Protein AF-0000000065947404 (afdb_homodimer)

Radius of gyration: 22.8 Å; Cα contacts (8 Å, |Δi|>4): 882; chains: 2; bounding box: 40×69×54 Å

Structure (mmCIF, N/CA/C/O backbone):
data_AF-0000000065947404-model_v1
#
loop_
_entity.id
_entity.type
_entity.pdbx_description
1 polymer 'ATP-dependent protease subunit HslV'
#
loop_
_atom_site.group_PDB
_atom_site.id
_atom_site.type_symbol
_atom_site.label_atom_id
_atom_site.label_alt_id
_atom_site.label_comp_id
_atom_site.label_asym_id
_atom_site.label_entity_id
_atom_site.label_seq_id
_atom_site.pdbx_PDB_ins_code
_atom_site.Cartn_x
_atom_site.Cartn_y
_atom_site.Cartn_z
_atom_site.occupancy
_atom_site.B_iso_or_equiv
_atom_site.auth_seq_id
_atom_site.auth_comp_id
_atom_site.auth_asym_id
_atom_site.auth_atom_id
_atom_site.pdbx_PDB_model_num
ATOM 1 N N . MET A 1 1 ? 5.613 17.734 -12.219 1 29 1 MET A N 1
ATOM 2 C CA . MET A 1 1 ? 6.383 18.031 -11.016 1 29 1 MET A CA 1
ATOM 3 C C . MET A 1 1 ? 6.832 16.75 -10.328 1 29 1 MET A C 1
ATOM 5 O O . MET A 1 1 ? 6.02 15.859 -10.055 1 29 1 MET A O 1
ATOM 9 N N . ASP A 1 2 ? 7.902 16.359 -10.547 1 35.97 2 ASP A N 1
ATOM 10 C CA . ASP A 1 2 ? 8.602 15.203 -10 1 35.97 2 ASP A CA 1
ATOM 11 C C . ASP A 1 2 ? 8.469 15.148 -8.477 1 35.97 2 ASP A C 1
ATOM 13 O O . ASP A 1 2 ? 9.062 15.961 -7.766 1 35.97 2 ASP A O 1
ATOM 17 N N . PHE A 1 3 ? 7.355 15.227 -7.953 1 44.69 3 PHE A N 1
ATOM 18 C CA . PHE A 1 3 ? 7.273 15.148 -6.5 1 44.69 3 PHE A CA 1
ATOM 19 C C . PHE A 1 3 ? 8.367 14.25 -5.941 1 44.69 3 PHE A C 1
ATOM 21 O O . PHE A 1 3 ? 8.531 13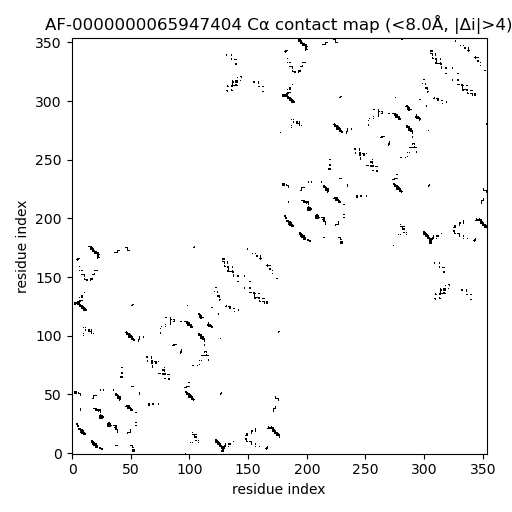.117 -6.387 1 44.69 3 PHE A O 1
ATOM 28 N N . HIS A 1 4 ? 9.461 14.82 -5.531 1 52.94 4 HIS A N 1
ATOM 29 C CA . HIS A 1 4 ? 10.578 14.281 -4.766 1 52.94 4 HIS A CA 1
ATOM 30 C C . HIS A 1 4 ? 10.094 13.289 -3.711 1 52.94 4 HIS A C 1
ATOM 32 O O . HIS A 1 4 ? 8.914 13.266 -3.375 1 52.94 4 HIS A O 1
ATOM 38 N N . GLY A 1 5 ? 10.859 12.227 -3.359 1 62.25 5 GLY A N 1
ATOM 39 C CA . GLY A 1 5 ? 11.234 11.023 -2.631 1 62.25 5 GLY A CA 1
ATOM 40 C C . GLY A 1 5 ? 10.797 11.055 -1.178 1 62.25 5 GLY A C 1
ATOM 41 O O . GLY A 1 5 ? 11.633 11.031 -0.272 1 62.25 5 GLY A O 1
ATOM 42 N N . THR A 1 6 ? 9.453 11.719 -0.887 1 80 6 THR A N 1
ATOM 43 C CA . THR A 1 6 ? 9.109 11.719 0.53 1 80 6 THR A CA 1
ATOM 44 C C . THR A 1 6 ? 7.84 10.906 0.774 1 80 6 THR A C 1
ATOM 46 O O . THR A 1 6 ? 6.977 10.812 -0.103 1 80 6 THR A O 1
ATOM 49 N N . THR A 1 7 ? 7.855 10.266 1.958 1 92.81 7 THR A N 1
ATOM 50 C CA . THR A 1 7 ? 6.652 9.641 2.496 1 92.81 7 THR A CA 1
ATOM 51 C C . THR A 1 7 ? 6.328 10.195 3.881 1 92.81 7 THR A C 1
ATOM 53 O O . THR A 1 7 ? 7.188 10.219 4.762 1 92.81 7 THR A O 1
ATOM 56 N N . ILE A 1 8 ? 5.109 10.805 4.016 1 95.88 8 ILE A N 1
ATOM 57 C CA . ILE A 1 8 ? 4.617 11.281 5.305 1 95.88 8 ILE A CA 1
ATOM 58 C C . ILE A 1 8 ? 3.352 10.516 5.688 1 95.88 8 ILE A C 1
ATOM 60 O O . ILE A 1 8 ? 2.471 10.305 4.848 1 95.88 8 ILE A O 1
ATOM 64 N N . LEU A 1 9 ? 3.273 10.102 6.926 1 97.69 9 LEU A N 1
ATOM 65 C CA . LEU A 1 9 ? 2.129 9.352 7.43 1 97.69 9 LEU A CA 1
ATOM 66 C C . LEU A 1 9 ? 1.639 9.938 8.75 1 97.69 9 LEU A C 1
ATOM 68 O O . LEU A 1 9 ? 2.439 10.211 9.648 1 97.69 9 LEU A O 1
ATOM 72 N N . GLY A 1 10 ? 0.344 10.25 8.812 1 98.38 10 GLY A N 1
ATOM 73 C CA . GLY A 1 10 ? -0.339 10.586 10.055 1 98.38 10 GLY A CA 1
ATOM 74 C C . GLY A 1 10 ? -1.238 9.477 10.562 1 98.38 10 GLY A C 1
ATOM 75 O O . GLY A 1 10 ? -1.985 8.867 9.789 1 98.38 10 GLY A O 1
ATOM 76 N N . VAL A 1 11 ? -1.13 9.133 11.844 1 98.56 11 VAL A N 1
ATOM 77 C CA . VAL A 1 11 ? -1.96 8.109 12.469 1 98.56 11 VAL A CA 1
ATOM 78 C C . VAL A 1 11 ? -2.484 8.625 13.812 1 98.56 11 VAL A C 1
ATOM 80 O O . VAL A 1 11 ? -1.754 9.273 14.562 1 98.56 11 VAL A O 1
ATOM 83 N N . LYS A 1 12 ? -3.701 8.367 14.062 1 97.88 12 LYS A N 1
ATOM 84 C CA . LYS A 1 12 ? -4.27 8.688 15.375 1 97.88 12 LYS A CA 1
ATOM 85 C C . LYS A 1 12 ? -4.992 7.488 15.969 1 97.88 12 LYS A C 1
ATOM 87 O O . LYS A 1 12 ? -5.656 6.738 15.258 1 97.88 12 LYS A O 1
ATOM 92 N N . ARG A 1 13 ? -4.77 7.262 17.25 1 96.75 13 ARG A N 1
ATOM 93 C CA . ARG A 1 13 ? -5.473 6.215 17.984 1 96.75 13 ARG A CA 1
ATOM 94 C C . ARG A 1 13 ? -5.457 6.492 19.484 1 96.75 13 ARG A C 1
ATOM 96 O O . ARG A 1 13 ? -4.395 6.738 20.062 1 96.75 13 ARG A O 1
ATOM 103 N N . ASN A 1 14 ? -6.625 6.391 20.047 1 95.31 14 ASN A N 1
ATOM 104 C CA . ASN A 1 14 ? -6.789 6.461 21.5 1 95.31 14 ASN A CA 1
ATOM 105 C C . ASN A 1 14 ? -6.117 7.703 22.078 1 95.31 14 ASN A C 1
ATOM 107 O O . ASN A 1 14 ? -5.352 7.609 23.031 1 95.31 14 ASN A O 1
ATOM 111 N N . GLY A 1 15 ? -6.273 8.836 21.438 1 93.81 15 GLY A N 1
ATOM 112 C CA . GLY A 1 15 ? -5.824 10.109 21.969 1 93.81 15 GLY A CA 1
ATOM 113 C C . GLY A 1 15 ? -4.367 10.398 21.672 1 93.81 15 GLY A C 1
ATOM 114 O O . GLY A 1 15 ? -3.82 11.406 22.141 1 93.81 15 GLY A O 1
ATOM 115 N N . LYS A 1 16 ? -3.781 9.445 21 1 97.25 16 LYS A N 1
ATOM 116 C CA . LYS A 1 16 ? -2.404 9.633 20.547 1 97.25 16 LYS A CA 1
ATOM 117 C C . LYS A 1 16 ? -2.344 9.906 19.047 1 97.25 16 LYS A C 1
ATOM 119 O O . LYS A 1 16 ? -2.934 9.172 18.25 1 97.25 16 LYS A O 1
ATOM 124 N N . THR A 1 17 ? -1.71 11.008 18.688 1 98.31 17 THR A N 1
ATOM 125 C CA . THR A 1 17 ? -1.543 11.359 17.281 1 98.31 17 THR A CA 1
ATOM 126 C C . THR A 1 17 ? -0.065 11.383 16.906 1 98.31 17 THR A C 1
ATOM 128 O O . THR A 1 17 ? 0.76 11.938 17.641 1 98.31 17 THR A O 1
ATOM 131 N N . VAL A 1 18 ? 0.218 10.766 15.758 1 98.38 18 VAL A N 1
ATOM 132 C CA . VAL A 1 18 ? 1.594 10.656 15.289 1 98.38 18 VAL A CA 1
ATOM 133 C C . VAL A 1 18 ? 1.686 11.141 13.844 1 98.38 18 VAL A C 1
ATOM 135 O O . VAL A 1 18 ? 0.813 10.836 13.023 1 98.38 18 VAL A O 1
ATOM 138 N N . ILE A 1 19 ? 2.654 11.938 13.547 1 98 19 ILE A N 1
ATOM 139 C CA . ILE A 1 19 ? 3.084 12.172 12.172 1 98 19 ILE A CA 1
ATOM 140 C C . ILE A 1 19 ? 4.531 11.711 12 1 98 19 ILE A C 1
ATOM 142 O O . ILE A 1 19 ? 5.406 12.086 12.781 1 98 19 ILE A O 1
ATOM 146 N N . CYS A 1 20 ? 4.699 10.906 10.984 1 96.25 20 CYS A N 1
ATOM 147 C CA . CYS A 1 20 ? 6.051 10.43 10.719 1 96.25 20 CYS A CA 1
ATOM 148 C C . CYS A 1 20 ? 6.387 10.531 9.234 1 96.25 20 CYS A C 1
ATOM 150 O O . CYS A 1 20 ? 5.492 10.656 8.398 1 96.25 20 CYS A O 1
ATOM 152 N N . GLY A 1 21 ? 7.66 10.586 8.922 1 93.25 21 GLY A N 1
ATOM 153 C CA . GLY A 1 21 ? 8.141 10.68 7.551 1 93.25 21 GLY A CA 1
ATOM 154 C C . GLY A 1 21 ? 9.523 10.094 7.359 1 93.25 21 GLY A C 1
ATOM 155 O O . GLY A 1 21 ? 10.219 9.805 8.336 1 93.25 21 GLY A O 1
ATOM 156 N N . ASP A 1 22 ? 9.734 9.867 6.07 1 83.94 22 ASP A N 1
ATOM 157 C CA . ASP A 1 22 ? 11.086 9.391 5.773 1 83.94 22 ASP A CA 1
ATOM 158 C C . ASP A 1 22 ? 12.094 10.539 5.801 1 83.94 22 ASP A C 1
ATOM 160 O O . ASP A 1 22 ? 11.734 11.688 5.535 1 83.94 22 ASP A O 1
ATOM 164 N N . GLY A 1 23 ? 13.141 10.492 6.512 1 69.62 23 GLY A N 1
ATOM 165 C CA . GLY A 1 23 ? 14.102 11.5 6.914 1 69.62 23 GLY A CA 1
ATOM 166 C C . GLY A 1 23 ? 14.789 12.172 5.738 1 69.62 23 GLY A C 1
ATOM 167 O O . GLY A 1 23 ? 15.641 13.047 5.93 1 69.62 23 GLY A O 1
ATOM 168 N N . GLN A 1 24 ? 14.633 11.828 4.562 1 57.19 24 GLN A N 1
ATOM 169 C CA . GLN A 1 24 ? 15.531 12.383 3.561 1 57.19 24 GLN A CA 1
ATOM 170 C C . GLN A 1 24 ? 14.914 13.594 2.871 1 57.19 24 GLN A C 1
ATOM 172 O O . GLN A 1 24 ? 13.727 13.594 2.559 1 57.19 24 GLN A O 1
ATOM 177 N N . VAL A 1 25 ? 15.438 14.758 3.203 1 55.81 25 VAL A N 1
ATOM 178 C CA . VAL A 1 25 ? 15.133 15.898 2.35 1 55.81 25 VAL A CA 1
ATOM 179 C C . VAL A 1 25 ? 16.094 15.938 1.167 1 55.81 25 VAL A C 1
ATOM 181 O O . VAL A 1 25 ? 17.312 15.812 1.346 1 55.81 25 VAL A O 1
ATOM 184 N N . THR A 1 26 ? 15.586 15.453 -0.022 1 52.56 26 THR A N 1
ATOM 185 C CA . THR A 1 26 ? 16.469 15.508 -1.185 1 52.56 26 THR A CA 1
ATOM 186 C C . THR A 1 26 ? 16.422 16.891 -1.838 1 52.56 26 THR A C 1
ATOM 188 O O . THR A 1 26 ? 15.352 17.516 -1.903 1 52.56 26 THR A O 1
ATOM 191 N N . MET A 1 27 ? 17.469 17.703 -1.746 1 46.56 27 MET A N 1
ATOM 192 C CA . MET A 1 27 ? 17.609 18.922 -2.537 1 46.56 27 MET A CA 1
ATOM 193 C C . MET A 1 27 ? 18.297 18.641 -3.863 1 46.56 27 MET A C 1
ATOM 195 O O . MET A 1 27 ? 19.5 18.391 -3.896 1 46.56 27 MET A O 1
ATOM 199 N N . GLY A 1 28 ? 17.656 18.797 -4.98 1 46.22 28 GLY A N 1
ATOM 200 C CA . GLY A 1 28 ? 18.25 18.391 -6.242 1 46.22 28 GLY A CA 1
ATOM 201 C C . GLY A 1 28 ? 18.672 16.938 -6.266 1 46.22 28 GLY A C 1
ATOM 202 O O . GLY A 1 28 ? 17.875 16.047 -5.965 1 46.22 28 GLY A O 1
ATOM 203 N N . GLU A 1 29 ? 19.797 16.719 -6.887 1 45.88 29 GLU A N 1
ATOM 204 C CA . GLU A 1 29 ? 20.438 15.414 -7.008 1 45.88 29 GLU A CA 1
ATOM 205 C C . GLU A 1 29 ? 21.125 15.008 -5.707 1 45.88 29 GLU A C 1
ATOM 207 O O . GLU A 1 29 ? 21.734 13.938 -5.621 1 45.88 29 GLU A O 1
ATOM 212 N N . THR A 1 30 ? 21.109 15.93 -4.848 1 48.09 30 THR A N 1
ATOM 213 C CA . THR A 1 30 ? 21.906 15.672 -3.656 1 48.09 30 THR A CA 1
ATOM 214 C C . THR A 1 30 ? 21.016 15.5 -2.43 1 48.09 30 THR A C 1
ATOM 216 O O . THR A 1 30 ? 20.062 16.25 -2.244 1 48.09 30 THR A O 1
ATOM 219 N N . ILE A 1 31 ? 21.094 14.289 -1.86 1 51.53 31 ILE A N 1
ATOM 220 C CA . ILE A 1 31 ? 20.484 14.047 -0.56 1 51.53 31 ILE A CA 1
ATOM 221 C C . ILE A 1 31 ? 21 15.062 0.452 1 51.53 31 ILE A C 1
ATOM 223 O O . ILE A 1 31 ? 22.219 15.219 0.624 1 51.53 31 ILE A O 1
ATOM 227 N N . PHE A 1 32 ? 20.438 16.172 0.667 1 44.97 32 PHE A N 1
ATOM 228 C CA . PHE A 1 32 ? 20.828 17.031 1.777 1 44.97 32 PHE A CA 1
ATOM 229 C C . PHE A 1 32 ? 20.453 16.406 3.111 1 44.97 32 PHE A C 1
ATOM 231 O O . PHE A 1 32 ? 19.297 16.062 3.338 1 44.97 32 PHE A O 1
ATOM 238 N N . LYS A 1 33 ? 21.344 15.664 3.555 1 46.25 33 LYS A N 1
ATOM 239 C CA . LYS A 1 33 ? 21.25 15.141 4.914 1 46.25 33 LYS A CA 1
ATOM 240 C C . LYS A 1 33 ? 20.922 16.25 5.91 1 46.25 33 LYS A C 1
ATOM 242 O O . LYS A 1 33 ? 21.016 16.047 7.121 1 46.25 33 LYS A O 1
ATOM 247 N N . GLY A 1 34 ? 20.812 17.547 5.32 1 43.66 34 GLY A N 1
ATOM 248 C CA . GLY A 1 34 ? 20.594 18.578 6.324 1 43.66 34 GLY A CA 1
ATOM 249 C C . GLY A 1 34 ? 19.281 18.422 7.066 1 43.66 34 GLY A C 1
ATOM 250 O O . GLY A 1 34 ? 18.438 17.625 6.668 1 43.66 34 GLY A O 1
ATOM 251 N N . ASN A 1 35 ? 19.125 19.094 8.234 1 46.84 35 ASN A N 1
ATOM 252 C CA . ASN A 1 35 ? 18.109 19.062 9.281 1 46.84 35 ASN A CA 1
ATOM 253 C C . ASN A 1 35 ? 16.719 19.344 8.711 1 46.84 35 ASN A C 1
ATOM 255 O O . ASN A 1 35 ? 15.867 19.891 9.414 1 46.84 35 ASN A O 1
ATOM 259 N N . ALA A 1 36 ? 16.766 19.5 7.422 1 53.5 36 ALA A N 1
ATOM 260 C CA . ALA A 1 36 ? 15.375 19.812 7.102 1 53.5 36 ALA A CA 1
ATOM 261 C C . ALA A 1 36 ? 14.461 18.641 7.438 1 53.5 36 ALA A C 1
ATOM 263 O O . ALA A 1 36 ? 14.57 17.578 6.832 1 53.5 36 ALA A O 1
ATOM 264 N N . LYS A 1 37 ? 13.883 18.812 8.516 1 71.75 37 LYS A N 1
ATOM 265 C CA . LYS A 1 37 ? 12.961 17.797 9.016 1 71.75 37 LYS A CA 1
ATOM 266 C C . LYS A 1 37 ? 11.609 17.891 8.328 1 71.75 37 LYS A C 1
ATOM 268 O O . LYS A 1 37 ? 10.938 18.938 8.391 1 71.75 37 LYS A O 1
ATOM 273 N N . LYS A 1 38 ? 11.328 16.906 7.52 1 86.62 38 LYS A N 1
ATOM 274 C CA . LYS A 1 38 ? 10.023 16.844 6.875 1 86.62 38 LYS A CA 1
ATOM 275 C C . LYS A 1 38 ? 8.898 16.781 7.906 1 86.62 38 LYS A C 1
ATOM 277 O O . LYS A 1 38 ? 7.738 17.031 7.586 1 86.62 38 LYS A O 1
ATOM 282 N N . VAL A 1 39 ? 9.281 16.5 9.031 1 93.56 39 VAL A N 1
ATOM 283 C CA . VAL A 1 39 ? 8.344 16.422 10.156 1 93.56 39 VAL A CA 1
ATOM 284 C C . VAL A 1 39 ? 8.781 17.375 11.258 1 93.56 39 VAL A C 1
ATOM 286 O O . VAL A 1 39 ? 9.945 17.391 11.664 1 93.56 39 VAL A O 1
ATOM 289 N N . ARG A 1 40 ? 7.848 18.266 11.664 1 93 40 ARG A N 1
ATOM 290 C CA . ARG A 1 40 ? 8.227 19.234 12.688 1 93 40 ARG A CA 1
ATOM 291 C C . ARG A 1 40 ? 7.016 19.672 13.508 1 93 40 ARG A C 1
ATOM 293 O O . ARG A 1 40 ? 5.875 19.453 13.094 1 93 40 ARG A O 1
ATOM 300 N N . ARG A 1 41 ? 7.305 20.297 14.625 1 96.12 41 ARG A N 1
ATOM 301 C CA . ARG A 1 41 ? 6.262 20.875 15.469 1 96.12 41 ARG A CA 1
ATOM 302 C C . ARG A 1 41 ? 6 22.328 15.102 1 96.12 41 ARG A C 1
ATOM 304 O O . ARG A 1 41 ? 6.906 23.031 14.648 1 96.12 41 ARG A O 1
ATOM 311 N N . LEU A 1 42 ? 4.82 22.703 15.281 1 96.38 42 LEU A N 1
ATOM 312 C CA . LEU A 1 42 ? 4.352 24.078 15.062 1 96.38 42 LEU A CA 1
ATOM 313 C C . LEU A 1 42 ? 3.465 24.531 16.219 1 96.38 42 LEU A C 1
ATOM 315 O O . LEU A 1 42 ? 3.293 23.812 17.203 1 96.38 42 LEU A O 1
ATOM 319 N N . GLY A 1 43 ? 3.029 25.781 16.156 1 95.75 43 GLY A N 1
ATOM 320 C CA . GLY A 1 43 ? 2.055 26.297 17.109 1 95.75 43 GLY A CA 1
ATOM 321 C C . GLY A 1 43 ? 2.506 26.188 18.547 1 95.75 43 GLY A C 1
ATOM 322 O O . GLY A 1 43 ? 1.759 25.703 19.406 1 95.75 43 GLY A O 1
ATOM 323 N N . GLU A 1 44 ? 3.764 26.516 18.75 1 93.56 44 GLU A N 1
ATOM 324 C CA . GLU A 1 44 ? 4.355 26.453 20.078 1 93.56 44 GLU A CA 1
ATOM 325 C C . GLU A 1 44 ? 4.281 25.047 20.641 1 93.56 44 GLU A C 1
ATOM 327 O O . GLU A 1 44 ? 3.977 24.859 21.828 1 93.56 44 GLU A O 1
ATOM 332 N N . GLY A 1 45 ? 4.328 24.062 19.75 1 95 45 GLY A N 1
ATOM 333 C CA . GLY A 1 45 ? 4.426 22.672 20.156 1 95 45 GLY A CA 1
ATOM 334 C C . GLY A 1 45 ? 3.086 21.969 20.203 1 95 45 GLY A C 1
ATOM 335 O O . GLY A 1 45 ? 3.02 20.766 20.453 1 95 45 GLY A O 1
ATOM 336 N N . LYS A 1 46 ? 2.053 22.656 19.844 1 96.75 46 LYS A N 1
ATOM 337 C CA . LYS A 1 46 ? 0.719 22.078 19.984 1 96.75 46 LYS A CA 1
ATOM 338 C C . LYS A 1 46 ? 0.26 21.422 18.688 1 96.75 46 LYS A C 1
ATOM 340 O O . LYS A 1 46 ? -0.792 20.781 18.656 1 96.75 46 LYS A O 1
ATOM 345 N N . VAL A 1 47 ? 1.027 21.609 17.672 1 98.25 47 VAL A N 1
ATOM 346 C CA . VAL A 1 47 ? 0.71 21.062 16.359 1 98.25 47 VAL A CA 1
ATOM 347 C C . VAL A 1 47 ? 1.918 20.297 15.812 1 98.25 47 VAL A C 1
ATOM 349 O O . VAL A 1 47 ? 3.055 20.766 15.93 1 98.25 47 VAL A O 1
ATOM 352 N N . ILE A 1 48 ? 1.653 19.125 15.344 1 98.19 48 ILE A N 1
ATOM 353 C CA . ILE A 1 48 ? 2.686 18.406 14.602 1 98.19 48 ILE A CA 1
ATOM 354 C C . ILE A 1 48 ? 2.344 18.406 13.117 1 98.19 48 ILE A C 1
ATOM 356 O O . ILE A 1 48 ? 1.171 18.453 12.742 1 98.19 48 ILE A O 1
ATOM 360 N N . SER A 1 49 ? 3.455 18.344 12.305 1 97.44 49 SER A N 1
ATOM 361 C CA . SER A 1 49 ? 3.215 18.531 10.875 1 97.44 49 SER A CA 1
ATOM 362 C C . SER A 1 49 ? 4.227 17.766 10.039 1 97.44 49 SER A C 1
ATOM 364 O O . SER A 1 49 ? 5.281 17.359 10.539 1 97.44 49 SER A O 1
ATOM 366 N N . GLY A 1 50 ? 3.836 17.484 8.828 1 95.38 50 GLY A N 1
ATOM 367 C CA . GLY A 1 50 ? 4.691 16.969 7.773 1 95.38 50 GLY A CA 1
ATOM 368 C C . GLY A 1 50 ? 4.312 17.484 6.395 1 95.38 50 GLY A C 1
ATOM 369 O O . GLY A 1 50 ? 3.188 17.938 6.184 1 95.38 50 GLY A O 1
ATOM 370 N N . PHE A 1 51 ? 5.34 17.453 5.539 1 92.75 51 PHE A N 1
ATOM 371 C CA . PHE A 1 51 ? 5.027 17.953 4.207 1 92.75 51 PHE A CA 1
ATOM 372 C C . PHE A 1 51 ? 5.574 17.016 3.135 1 92.75 51 PHE A C 1
ATOM 374 O O . PHE A 1 51 ? 6.465 16.203 3.406 1 92.75 51 PHE A O 1
ATOM 381 N N . ALA A 1 52 ? 4.961 17.016 2.029 1 90.12 52 ALA A N 1
ATOM 382 C CA . ALA A 1 52 ? 5.461 16.406 0.797 1 90.12 52 ALA A CA 1
ATOM 383 C C . ALA A 1 52 ? 5.559 17.453 -0.319 1 90.12 52 ALA A C 1
ATOM 385 O O . ALA A 1 52 ? 4.633 18.234 -0.532 1 90.12 52 ALA A O 1
ATOM 386 N N . GLY A 1 53 ? 6.699 17.453 -1.004 1 86.88 53 GLY A N 1
ATOM 387 C CA . GLY A 1 53 ? 6.934 18.453 -2.047 1 86.88 53 GLY A CA 1
ATOM 388 C C . GLY A 1 53 ? 8.219 19.234 -1.848 1 86.88 53 GLY A C 1
ATOM 389 O O . GLY A 1 53 ? 9.164 18.734 -1.227 1 86.88 53 GLY A O 1
ATOM 390 N N . SER A 1 54 ? 8.266 20.391 -2.389 1 83.81 54 SER A N 1
ATOM 391 C CA . SER A 1 54 ? 9.461 21.219 -2.311 1 83.81 54 SER A CA 1
ATOM 392 C C . SER A 1 54 ? 9.672 21.766 -0.897 1 83.81 54 SER A C 1
ATOM 394 O O . SER A 1 54 ? 8.727 22.234 -0.259 1 83.81 54 SER A O 1
ATOM 396 N N . VAL A 1 55 ? 10.953 21.766 -0.513 1 84.38 55 VAL A N 1
ATOM 397 C CA . VAL A 1 55 ? 11.289 22.25 0.822 1 84.38 55 VAL A CA 1
ATOM 398 C C . VAL A 1 55 ? 10.977 23.734 0.923 1 84.38 55 VAL A C 1
ATOM 400 O O . VAL A 1 55 ? 10.391 24.188 1.909 1 84.38 55 VAL A O 1
ATOM 403 N N . ALA A 1 56 ? 11.383 24.422 -0.13 1 85.12 56 ALA A N 1
ATOM 404 C CA . ALA A 1 56 ? 11.156 25.859 -0.138 1 85.12 56 ALA A CA 1
ATOM 405 C C . ALA A 1 56 ? 9.672 26.188 -0.033 1 85.12 56 ALA A C 1
ATOM 407 O O . ALA A 1 56 ? 9.273 27.094 0.704 1 85.12 56 ALA A O 1
ATOM 408 N N . ASP A 1 57 ? 8.891 25.484 -0.717 1 89.06 57 ASP A N 1
ATOM 409 C CA . ASP A 1 57 ? 7.445 25.688 -0.677 1 89.06 57 ASP A CA 1
ATOM 410 C C . ASP A 1 57 ? 6.871 25.312 0.687 1 89.06 57 ASP A C 1
ATOM 412 O O . ASP A 1 57 ? 5.965 25.969 1.194 1 89.06 57 ASP A O 1
ATOM 416 N N . ALA A 1 58 ? 7.414 24.297 1.213 1 90.44 58 ALA A N 1
ATOM 417 C CA . ALA A 1 58 ? 6.961 23.844 2.521 1 90.44 58 ALA A CA 1
ATOM 418 C C . ALA A 1 58 ? 7.234 24.891 3.598 1 90.44 58 ALA A C 1
ATOM 420 O O . ALA A 1 58 ? 6.387 25.141 4.457 1 90.44 58 ALA A O 1
ATOM 421 N N . LEU A 1 59 ? 8.367 25.484 3.547 1 89.81 59 LEU A N 1
ATOM 422 C CA . LEU A 1 59 ? 8.719 26.5 4.535 1 89.81 59 LEU A CA 1
ATOM 423 C C . LEU A 1 59 ? 7.789 27.703 4.434 1 89.81 59 LEU A C 1
ATOM 425 O O . LEU A 1 59 ? 7.398 28.281 5.449 1 89.81 59 LEU A O 1
ATOM 429 N N . ALA A 1 60 ? 7.496 28.016 3.232 1 91.94 60 ALA A N 1
ATOM 430 C CA . ALA A 1 60 ? 6.555 29.109 3.025 1 91.94 60 ALA A CA 1
ATOM 431 C C . ALA A 1 60 ? 5.184 28.766 3.604 1 91.94 60 ALA A C 1
ATOM 433 O O . ALA A 1 60 ? 4.543 29.625 4.23 1 91.94 60 ALA A O 1
ATOM 434 N N . LEU A 1 61 ? 4.762 27.609 3.391 1 93.62 61 LEU A N 1
ATOM 435 C CA . LEU A 1 61 ? 3.471 27.156 3.904 1 93.62 61 LEU A CA 1
ATOM 436 C C . LEU A 1 61 ? 3.48 27.125 5.43 1 93.62 61 LEU A C 1
ATOM 438 O O . LEU A 1 61 ? 2.5 27.5 6.07 1 93.62 61 LEU A O 1
ATOM 442 N N . TYR A 1 62 ? 4.57 26.672 5.965 1 94.88 62 TYR A N 1
ATOM 443 C CA . TYR A 1 62 ? 4.691 26.609 7.414 1 94.88 62 TYR A CA 1
ATOM 444 C C . TYR A 1 62 ? 4.547 28 8.031 1 94.88 62 TYR A C 1
ATOM 446 O O . TYR A 1 62 ? 3.844 28.172 9.031 1 94.88 62 TYR A O 1
ATOM 454 N N . GLU A 1 63 ? 5.219 28.875 7.445 1 95.69 63 GLU A N 1
ATOM 455 C CA . GLU A 1 63 ? 5.168 30.234 7.957 1 95.69 63 GLU A CA 1
ATOM 456 C C . GLU A 1 63 ? 3.744 30.781 7.914 1 95.69 63 GLU A C 1
ATOM 458 O O . GLU A 1 63 ? 3.271 31.375 8.891 1 95.69 63 GLU A O 1
ATOM 463 N N . ARG A 1 64 ? 3.117 30.609 6.836 1 95.19 64 ARG A N 1
ATOM 464 C CA . ARG A 1 64 ? 1.747 31.094 6.691 1 95.19 64 ARG A CA 1
ATOM 465 C C . ARG A 1 64 ? 0.81 30.359 7.652 1 95.19 64 ARG A C 1
ATOM 467 O O . ARG A 1 64 ? -0.07 30.984 8.25 1 95.19 64 ARG A O 1
ATOM 474 N N . PHE A 1 65 ? 1.019 29.125 7.801 1 97.38 65 PHE A N 1
ATOM 475 C CA . PHE A 1 65 ? 0.181 28.344 8.711 1 97.38 65 PHE A CA 1
ATOM 476 C C . PHE A 1 65 ? 0.308 28.875 10.141 1 97.38 65 PHE A C 1
ATOM 478 O O . PHE A 1 65 ? -0.69 28.984 10.852 1 97.38 65 PHE A O 1
ATOM 485 N N . GLU A 1 66 ? 1.512 29.047 10.523 1 97.5 66 GLU A N 1
ATOM 486 C CA . GLU A 1 66 ? 1.743 29.562 11.875 1 97.5 66 GLU A CA 1
ATOM 487 C C . GLU A 1 66 ? 0.969 30.859 12.109 1 97.5 66 GLU A C 1
ATOM 489 O O . GLU A 1 66 ? 0.37 31.047 13.172 1 97.5 66 GLU A O 1
ATOM 494 N N . GLY A 1 67 ? 1.009 31.719 11.141 1 97.38 67 GLY A N 1
ATOM 495 C CA . GLY A 1 67 ? 0.239 32.938 11.2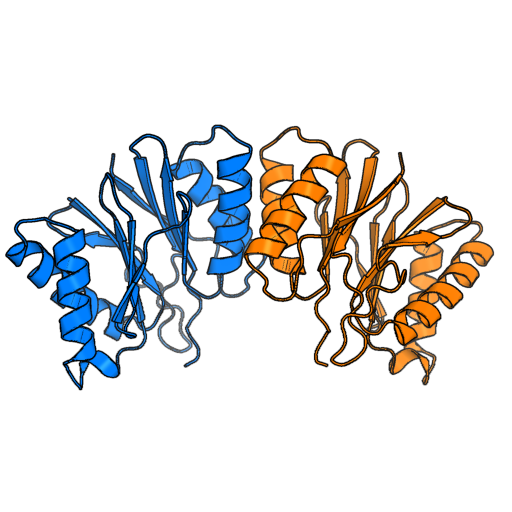42 1 97.38 67 GLY A CA 1
ATOM 496 C C . GLY A 1 67 ? -1.253 32.719 11.383 1 97.38 67 GLY A C 1
ATOM 497 O O . GLY A 1 67 ? -1.903 33.312 12.242 1 97.38 67 GLY A O 1
ATOM 498 N N . LYS A 1 68 ? -1.748 31.828 10.547 1 97.81 68 LYS A N 1
ATOM 499 C CA . LYS A 1 68 ? -3.17 31.5 10.602 1 97.81 68 LYS A CA 1
ATOM 500 C C . LYS A 1 68 ? -3.527 30.828 11.93 1 97.81 68 LYS A C 1
ATOM 502 O O . LYS A 1 68 ? -4.598 31.062 12.484 1 97.81 68 LYS A O 1
ATOM 507 N N . TYR A 1 69 ? -2.666 29.984 12.391 1 98.19 69 TYR A N 1
ATOM 508 C CA . TYR A 1 69 ? -2.902 29.297 13.648 1 98.19 69 TYR A CA 1
ATOM 509 C C . TYR A 1 69 ? -2.984 30.266 14.812 1 98.19 69 TYR A C 1
ATOM 511 O O . TYR A 1 69 ? -3.857 30.141 15.672 1 98.19 69 TYR A O 1
ATOM 519 N N . LYS A 1 70 ? -2.104 31.266 14.836 1 97.12 70 LYS A N 1
ATOM 520 C CA . LYS A 1 70 ? -2.111 32.312 15.867 1 97.12 70 LYS A CA 1
ATOM 521 C C . LYS A 1 70 ? -3.385 33.125 15.797 1 97.12 70 LYS A C 1
ATOM 523 O O . LYS A 1 70 ? -4.043 33.375 16.812 1 97.12 70 LYS A O 1
ATOM 528 N N . SER A 1 71 ? -3.742 33.5 14.633 1 97.19 71 SER A N 1
ATOM 529 C CA . SER A 1 71 ? -4.918 34.344 14.453 1 97.19 71 SER A CA 1
ATOM 530 C C . SER A 1 71 ? -6.203 33.594 14.766 1 97.19 71 SER A C 1
ATOM 532 O O . SER A 1 71 ? -7.23 34.188 15.062 1 97.19 71 SER A O 1
ATOM 534 N N . SER A 1 72 ? -6.133 32.312 14.672 1 97.44 72 SER A N 1
ATOM 535 C CA . SER A 1 72 ? -7.297 31.469 14.945 1 97.44 72 SER A CA 1
ATOM 536 C C . SER A 1 72 ? -7.352 31.078 16.422 1 97.44 72 SER A C 1
ATOM 538 O O . SER A 1 72 ? -8.133 30.203 16.797 1 97.44 72 SER A O 1
ATOM 540 N N . HIS A 1 73 ? -6.465 31.641 17.234 1 96.75 73 HIS A N 1
ATOM 541 C CA . HIS A 1 73 ? -6.383 31.375 18.656 1 96.75 73 HIS A CA 1
ATOM 542 C C . HIS A 1 73 ? -6.207 29.875 18.922 1 96.75 73 HIS A C 1
ATOM 544 O O . HIS A 1 73 ? -6.871 29.312 19.797 1 96.75 73 HIS A O 1
ATOM 550 N N . GLY A 1 74 ? -5.531 29.219 18.047 1 96.56 74 GLY A N 1
ATOM 551 C CA . GLY A 1 74 ? -5.129 27.844 18.266 1 96.56 74 GLY A CA 1
ATOM 552 C C . GLY A 1 74 ? -6.121 26.828 17.719 1 96.56 74 GLY A C 1
ATOM 553 O O . GLY A 1 74 ? -6.02 25.641 18 1 96.56 74 GLY A O 1
ATOM 554 N N . ASN A 1 75 ? -7.117 27.234 17.016 1 97.56 75 ASN A N 1
ATOM 555 C CA . ASN A 1 75 ? -8.047 26.328 16.359 1 97.56 75 ASN A CA 1
ATOM 556 C C . ASN A 1 75 ? -7.473 25.766 15.07 1 97.56 75 ASN A C 1
ATOM 558 O O . ASN A 1 75 ? -7.379 26.484 14.07 1 97.56 75 ASN A O 1
ATOM 562 N N . LEU A 1 76 ? -7.172 24.562 15.117 1 98.12 76 LEU A N 1
ATOM 563 C CA . LEU A 1 76 ? -6.449 23.922 14.016 1 98.12 76 LEU A CA 1
ATOM 564 C C . LEU A 1 76 ? -7.277 23.953 12.734 1 98.12 76 LEU A C 1
ATOM 566 O O . LEU A 1 76 ? -6.766 24.281 11.664 1 98.12 76 LEU A O 1
ATOM 570 N N . MET A 1 77 ? -8.523 23.578 12.836 1 97.69 77 MET A N 1
ATOM 571 C CA . MET A 1 77 ? -9.398 23.531 11.672 1 97.69 77 MET A CA 1
ATOM 572 C C . MET A 1 77 ? -9.523 24.922 11.039 1 97.69 77 MET A C 1
ATOM 574 O O . MET A 1 77 ? -9.422 25.062 9.82 1 97.69 77 MET A O 1
ATOM 578 N N . LYS A 1 78 ? -9.766 25.844 11.805 1 97.81 78 LYS A N 1
ATOM 579 C CA . LYS A 1 78 ? -9.891 27.219 11.305 1 97.81 78 LYS A CA 1
ATOM 580 C C . LYS A 1 78 ? -8.602 27.672 10.617 1 97.81 78 LYS A C 1
ATOM 582 O O . LYS A 1 78 ? -8.648 28.281 9.547 1 97.81 78 LYS A O 1
ATOM 587 N N . ALA A 1 79 ? -7.512 27.359 11.25 1 98 79 ALA A N 1
ATOM 588 C CA . ALA A 1 79 ? -6.219 27.719 10.672 1 98 79 ALA A CA 1
ATOM 589 C C . ALA A 1 79 ? -6.035 27.047 9.305 1 98 79 ALA A C 1
ATOM 591 O O . ALA A 1 79 ? -5.578 27.688 8.352 1 98 79 ALA A O 1
ATOM 592 N N . ALA A 1 80 ? -6.375 25.797 9.219 1 98 80 ALA A N 1
ATOM 593 C CA . ALA A 1 80 ? -6.25 25.047 7.973 1 98 80 ALA A CA 1
ATOM 594 C C . ALA A 1 80 ? -7.125 25.656 6.879 1 98 80 ALA A C 1
ATOM 596 O O . ALA A 1 80 ? -6.672 25.859 5.75 1 98 80 ALA A O 1
ATOM 597 N N . VAL A 1 81 ? -8.312 25.984 7.203 1 97.25 81 VAL A N 1
ATOM 598 C CA . VAL A 1 81 ? -9.266 26.547 6.25 1 97.25 81 VAL A CA 1
ATOM 599 C C . VAL A 1 81 ? -8.797 27.922 5.785 1 97.25 81 VAL A C 1
ATOM 601 O O . VAL A 1 81 ? -8.844 28.234 4.594 1 97.25 81 VAL A O 1
ATOM 604 N N . GLU A 1 82 ? -8.328 28.719 6.676 1 96.94 82 GLU A N 1
ATOM 605 C CA . GLU A 1 82 ? -7.852 30.062 6.336 1 96.94 82 GLU A CA 1
ATOM 606 C C . GLU A 1 82 ? -6.633 29.984 5.422 1 96.94 82 GLU A C 1
ATOM 608 O O . GLU A 1 82 ? -6.492 30.797 4.504 1 96.94 82 GLU A O 1
ATOM 613 N N . LEU A 1 83 ? -5.762 29.078 5.742 1 96.81 83 LEU A N 1
ATOM 614 C CA . LEU A 1 83 ? -4.609 28.891 4.867 1 96.81 83 LEU A CA 1
ATOM 615 C C . LEU A 1 83 ? -5.051 28.5 3.461 1 96.81 83 LEU A C 1
ATOM 617 O O . LEU A 1 83 ? -4.535 29.031 2.473 1 96.81 83 LEU A O 1
ATOM 621 N N . THR A 1 84 ? -5.973 27.609 3.41 1 95.56 84 THR A N 1
ATOM 622 C CA . THR A 1 84 ? -6.457 27.141 2.115 1 95.56 84 THR A CA 1
ATOM 623 C C . THR A 1 84 ? -7.094 28.281 1.332 1 95.56 84 THR A C 1
ATOM 625 O O . THR A 1 84 ? -6.906 28.391 0.118 1 95.56 84 THR A O 1
ATOM 628 N N . LYS A 1 85 ? -7.824 29.078 1.955 1 93.94 85 LYS A N 1
ATOM 629 C CA . LYS A 1 85 ? -8.438 30.234 1.331 1 93.94 85 LYS A CA 1
ATOM 630 C C . LYS A 1 85 ? -7.375 31.188 0.775 1 93.94 85 LYS A C 1
ATOM 632 O O . LYS A 1 85 ? -7.473 31.641 -0.369 1 93.94 85 LYS A O 1
ATOM 637 N N . GLU A 1 86 ? -6.438 31.422 1.572 1 94.19 86 GLU A N 1
ATOM 638 C CA . GLU A 1 86 ? -5.355 32.281 1.128 1 94.19 86 GLU A CA 1
ATOM 639 C C . GLU A 1 86 ? -4.598 31.672 -0.047 1 94.19 86 GLU A C 1
ATOM 641 O O . GLU A 1 86 ? -4.234 32.375 -0.994 1 94.19 86 GLU A O 1
ATOM 646 N N . TRP A 1 87 ? -4.367 30.391 0.085 1 92.81 87 TRP A N 1
ATOM 647 C CA . TRP A 1 87 ? -3.629 29.656 -0.937 1 92.81 87 TRP A CA 1
ATOM 648 C C . TRP A 1 87 ? -4.324 29.766 -2.291 1 92.81 87 TRP A C 1
ATOM 650 O O . TRP A 1 87 ? -3.672 30 -3.312 1 92.81 87 TRP A O 1
ATOM 660 N N . ARG A 1 88 ? -5.57 29.781 -2.295 1 90.31 88 ARG A N 1
ATOM 661 C CA . ARG A 1 88 ? -6.355 29.812 -3.523 1 90.31 88 ARG A CA 1
ATOM 662 C C . ARG A 1 88 ? -6.43 31.234 -4.086 1 90.31 88 ARG A C 1
ATOM 664 O O . ARG A 1 88 ? -6.605 31.422 -5.293 1 90.31 88 ARG A O 1
ATOM 671 N N . MET A 1 89 ? -6.32 32.125 -3.264 1 90.12 89 MET A N 1
ATOM 672 C CA . MET A 1 89 ? -6.547 33.5 -3.662 1 90.12 89 MET A CA 1
ATOM 673 C C . MET A 1 89 ? -5.242 34.156 -4.09 1 90.12 89 MET A C 1
ATOM 675 O O . MET A 1 89 ? -5.242 35.062 -4.926 1 90.12 89 MET A O 1
ATOM 679 N N . ASP A 1 90 ? -4.18 33.719 -3.549 1 89.56 90 ASP A N 1
ATOM 680 C CA . ASP A 1 90 ? -2.887 34.344 -3.775 1 89.56 90 ASP A CA 1
ATOM 681 C C . ASP A 1 90 ? -2.172 33.719 -4.973 1 89.56 90 ASP A C 1
ATOM 683 O O . ASP A 1 90 ? -1.873 32.531 -4.973 1 89.56 90 ASP A O 1
ATOM 687 N N . LYS A 1 91 ? -1.794 34.5 -5.934 1 88.06 91 LYS A N 1
ATOM 688 C CA . LYS A 1 91 ? -1.165 34.031 -7.172 1 88.06 91 LYS A CA 1
ATOM 689 C C . LYS A 1 91 ? 0.171 33.375 -6.887 1 88.06 91 LYS A C 1
ATOM 691 O O . LYS A 1 91 ? 0.498 32.344 -7.5 1 88.06 91 LYS A O 1
ATOM 696 N N . ALA A 1 92 ? 0.889 33.938 -5.965 1 85.69 92 ALA A N 1
ATOM 697 C CA . ALA A 1 92 ? 2.197 33.375 -5.625 1 85.69 92 ALA A CA 1
ATOM 698 C C . ALA A 1 92 ? 2.057 32 -4.957 1 85.69 92 ALA A C 1
ATOM 700 O O . ALA A 1 92 ? 2.85 31.109 -5.215 1 85.69 92 ALA A O 1
ATOM 701 N N . LEU A 1 93 ? 1.042 31.859 -4.219 1 85.44 93 LEU A N 1
ATOM 702 C CA . LEU A 1 93 ? 0.84 30.625 -3.469 1 85.44 93 LEU A CA 1
ATOM 703 C C . LEU A 1 93 ? 0.321 29.516 -4.379 1 85.44 93 LEU A C 1
ATOM 705 O O . LEU A 1 93 ? 0.602 28.328 -4.152 1 85.44 93 LEU A O 1
ATOM 709 N N . ARG A 1 94 ? -0.407 29.906 -5.395 1 87.62 94 ARG A N 1
ATOM 710 C CA . ARG A 1 94 ? -0.993 28.922 -6.301 1 87.62 94 ARG A CA 1
ATOM 711 C C . ARG A 1 94 ? 0.091 28.125 -7.02 1 87.62 94 ARG A C 1
ATOM 713 O O . ARG A 1 94 ? -0.168 27.031 -7.527 1 87.62 94 ARG A O 1
ATOM 720 N N . ARG A 1 95 ? 1.224 28.688 -6.977 1 87.25 95 ARG A N 1
ATOM 721 C CA . ARG A 1 95 ? 2.316 28.062 -7.711 1 87.25 95 ARG A CA 1
ATOM 722 C C . ARG A 1 95 ? 3.08 27.078 -6.824 1 87.25 95 ARG A C 1
ATOM 724 O O . ARG A 1 95 ? 3.947 26.344 -7.305 1 87.25 95 ARG A O 1
ATOM 731 N N . LEU A 1 96 ? 2.727 27.125 -5.516 1 86.44 96 LEU A N 1
ATOM 732 C CA . LEU A 1 96 ? 3.453 26.25 -4.594 1 86.44 96 LEU A CA 1
ATOM 733 C C . LEU A 1 96 ? 3.115 24.797 -4.844 1 86.44 96 LEU A C 1
ATOM 735 O O . LEU A 1 96 ? 1.956 24.453 -5.09 1 86.44 96 LEU A O 1
ATOM 739 N N . GLU A 1 97 ? 4.145 23.984 -4.883 1 87.75 97 GLU A N 1
ATOM 740 C CA . GLU A 1 97 ? 4 22.547 -5.102 1 87.75 97 GLU A CA 1
ATOM 741 C C . GLU A 1 97 ? 4.344 21.766 -3.84 1 87.75 97 GLU A C 1
ATOM 743 O O . GLU A 1 97 ? 5.445 21.219 -3.719 1 87.75 97 GLU A O 1
ATOM 748 N N . ALA A 1 98 ? 3.43 21.703 -2.957 1 89.06 98 ALA A N 1
ATOM 749 C CA . ALA A 1 98 ? 3.6 20.953 -1.707 1 89.06 98 ALA A CA 1
ATOM 750 C C . ALA A 1 98 ? 2.248 20.609 -1.088 1 89.06 98 ALA A C 1
ATOM 752 O O . ALA A 1 98 ? 1.218 21.172 -1.479 1 89.06 98 ALA A O 1
ATOM 753 N N . LEU A 1 99 ? 2.256 19.578 -0.313 1 93.62 99 LEU A N 1
ATOM 754 C CA . LEU A 1 99 ? 1.142 19.203 0.549 1 93.62 99 LEU A CA 1
ATOM 755 C C . LEU A 1 99 ? 1.534 19.297 2.02 1 93.62 99 LEU A C 1
ATOM 757 O O . LEU A 1 99 ? 2.664 18.984 2.389 1 93.62 99 LEU A O 1
ATOM 761 N N . LEU A 1 100 ? 0.596 19.781 2.793 1 95.38 100 LEU A N 1
ATOM 762 C CA . LEU A 1 100 ? 0.888 19.953 4.211 1 95.38 100 LEU A CA 1
ATOM 763 C C . LEU A 1 100 ? -0.069 19.125 5.066 1 95.38 100 LEU A C 1
ATOM 765 O O . LEU A 1 100 ? -1.287 19.219 4.898 1 95.38 100 LEU A O 1
ATOM 769 N N . LEU A 1 101 ? 0.51 18.312 5.879 1 97.31 101 LEU A N 1
ATOM 770 C CA . LEU A 1 101 ? -0.23 17.594 6.914 1 97.31 101 LEU A CA 1
ATOM 771 C C . LEU A 1 101 ? -0.053 18.266 8.273 1 97.31 101 LEU A C 1
ATOM 773 O O . LEU A 1 101 ? 1.074 18.531 8.695 1 97.31 101 LEU A O 1
ATOM 777 N N . VAL A 1 102 ? -1.144 18.562 8.953 1 98.38 102 VAL A N 1
ATOM 778 C CA . VAL A 1 102 ? -1.082 19.141 10.297 1 98.38 102 VAL A CA 1
ATOM 779 C C . VAL A 1 102 ? -2.006 18.375 11.234 1 98.38 102 VAL A C 1
ATOM 781 O O . VAL A 1 102 ? -3.076 17.922 10.828 1 98.38 102 VAL A O 1
ATOM 784 N N . ALA A 1 103 ? -1.547 18.234 12.461 1 98.44 103 ALA A N 1
ATOM 785 C CA . ALA A 1 103 ? -2.352 17.469 13.422 1 98.44 103 ALA A CA 1
ATOM 786 C C . ALA A 1 103 ? -2.17 18.016 14.836 1 98.44 103 ALA A C 1
ATOM 788 O O . ALA A 1 103 ? -1.098 18.516 15.18 1 98.44 103 ALA A O 1
ATOM 789 N N . ASP A 1 104 ? -3.207 18.016 15.57 1 97.31 104 ASP A N 1
ATOM 790 C CA . ASP A 1 104 ? -3.123 18.141 17.031 1 97.31 104 ASP A CA 1
ATOM 791 C C . ASP A 1 104 ? -3.611 16.875 17.719 1 97.31 104 ASP A C 1
ATOM 793 O O . ASP A 1 104 ? -3.627 15.797 17.125 1 97.31 104 ASP A O 1
ATOM 797 N N . LYS A 1 105 ? -3.906 16.969 18.953 1 94.31 105 LYS A N 1
ATOM 798 C CA . LYS A 1 105 ? -4.234 15.781 19.734 1 94.31 105 LYS A CA 1
ATOM 799 C C . LYS A 1 105 ? -5.504 15.109 19.203 1 94.31 105 LYS A C 1
ATOM 801 O O . LYS A 1 105 ? -5.668 13.898 19.328 1 94.31 105 LYS A O 1
ATOM 806 N N . GLU A 1 106 ? -6.324 15.852 18.531 1 92.62 106 GLU A N 1
ATOM 807 C CA . GLU A 1 106 ? -7.66 15.352 18.219 1 92.62 106 GLU A CA 1
ATOM 808 C C . GLU A 1 106 ? -7.855 15.211 16.719 1 92.62 106 GLU A C 1
ATOM 810 O O . GLU A 1 106 ? -8.633 14.367 16.266 1 92.62 106 GLU A O 1
ATOM 815 N N . ASN A 1 107 ? -7.113 15.984 15.984 1 95.81 107 ASN A N 1
ATOM 816 C CA . ASN A 1 107 ? -7.438 16.078 14.562 1 95.81 107 ASN A CA 1
ATOM 817 C C . ASN A 1 107 ? -6.191 15.969 13.695 1 95.81 107 ASN A C 1
ATOM 819 O O . ASN A 1 107 ? -5.094 16.328 14.117 1 95.81 107 ASN A O 1
ATOM 823 N N . ILE A 1 108 ? -6.414 15.445 12.531 1 98 108 ILE A N 1
ATOM 824 C CA . ILE A 1 108 ? -5.43 15.469 11.453 1 98 108 ILE A CA 1
ATOM 825 C C . ILE A 1 108 ? -6.047 16.094 10.203 1 98 108 ILE A C 1
ATOM 827 O O . ILE A 1 108 ? -7.16 15.742 9.812 1 98 108 ILE A O 1
ATOM 831 N N . PHE A 1 109 ? -5.352 17.047 9.586 1 97.94 109 PHE A N 1
ATOM 832 C CA . PHE A 1 109 ? -5.844 17.672 8.359 1 97.94 109 PHE A CA 1
ATOM 833 C C . PHE A 1 109 ? -4.77 17.656 7.277 1 97.94 109 PHE A C 1
ATOM 835 O O . PHE A 1 109 ? -3.598 17.922 7.559 1 97.94 109 PHE A O 1
ATOM 842 N N . LEU A 1 110 ? -5.188 17.312 6.109 1 97.69 110 LEU A N 1
ATOM 843 C CA . LEU A 1 110 ? -4.363 17.5 4.922 1 97.69 110 LEU A CA 1
ATOM 844 C C . LEU A 1 110 ? -4.754 18.781 4.188 1 97.69 110 LEU A C 1
ATOM 846 O O . LEU A 1 110 ? -5.922 18.969 3.834 1 97.69 110 LEU A O 1
ATOM 850 N N . ILE A 1 111 ? -3.775 19.609 3.998 1 96.81 111 ILE A N 1
ATOM 851 C CA . ILE A 1 111 ? -3.99 20.875 3.318 1 96.81 111 ILE A CA 1
ATOM 852 C C . ILE A 1 111 ? -3.33 20.844 1.941 1 96.81 111 ILE A C 1
ATOM 854 O O . ILE A 1 111 ? -2.127 20.594 1.829 1 96.81 111 ILE A O 1
ATOM 858 N N . SER A 1 112 ? -4.117 21.094 0.94 1 92.06 112 SER A N 1
ATOM 859 C CA . SER A 1 112 ? -3.6 21.094 -0.425 1 92.06 112 SER A CA 1
ATOM 860 C C . SER A 1 112 ? -3.889 22.406 -1.127 1 92.06 112 SER A C 1
ATOM 862 O O . SER A 1 112 ? -4.805 23.141 -0.738 1 92.06 112 SER A O 1
ATOM 864 N N . GLY A 1 113 ? -3.092 22.672 -2.137 1 83.19 113 GLY A N 1
ATOM 865 C CA . GLY A 1 113 ? -3.205 23.922 -2.889 1 83.19 113 GLY A CA 1
ATOM 866 C C . GLY A 1 113 ? -4.469 24 -3.725 1 83.19 113 GLY A C 1
ATOM 867 O O . GLY A 1 113 ? -4.828 25.062 -4.219 1 83.19 113 GLY A O 1
ATOM 868 N N . ASN A 1 114 ? -5.082 22.906 -3.885 1 83.31 114 ASN A N 1
ATOM 869 C CA . ASN A 1 114 ? -6.309 22.922 -4.676 1 83.31 114 ASN A CA 1
ATOM 870 C C . ASN A 1 114 ? -7.496 23.422 -3.861 1 83.31 114 ASN A C 1
ATOM 872 O O . ASN A 1 114 ? -8.641 23.375 -4.32 1 83.31 114 ASN A O 1
ATOM 876 N N . GLY A 1 115 ? -7.145 23.859 -2.666 1 79.75 115 GLY A N 1
ATOM 877 C CA . GLY A 1 115 ? -8.172 24.5 -1.858 1 79.75 115 GLY A CA 1
ATOM 878 C C . GLY A 1 115 ? -8.945 23.531 -0.993 1 79.75 115 GLY A C 1
ATOM 879 O O . GLY A 1 115 ? -10.062 23.828 -0.557 1 79.75 115 GLY A O 1
ATOM 880 N N . GLU A 1 116 ? -8.414 22.453 -0.775 1 89.75 116 GLU A N 1
ATOM 881 C CA . GLU A 1 116 ? -9.156 21.469 -0.011 1 89.75 116 GLU A CA 1
ATOM 882 C C . GLU A 1 116 ? -8.477 21.156 1.318 1 89.75 116 GLU A C 1
ATOM 884 O O . GLU A 1 116 ? -7.246 21.125 1.396 1 89.75 116 GLU A O 1
ATOM 889 N N . VAL A 1 117 ? -9.242 21.172 2.348 1 96.25 117 VAL A N 1
ATOM 890 C CA . VAL A 1 117 ? -8.844 20.609 3.635 1 96.25 117 VAL A CA 1
ATOM 891 C C . VAL A 1 117 ? -9.492 19.234 3.822 1 96.25 117 VAL A C 1
ATOM 893 O O . VAL A 1 117 ? -10.719 19.125 3.863 1 96.25 117 VAL A O 1
ATOM 896 N N . MET A 1 118 ? -8.656 18.188 3.924 1 95.5 118 MET A N 1
ATOM 897 C CA . MET A 1 118 ? -9.18 16.828 4.012 1 95.5 118 MET A CA 1
ATOM 898 C C . MET A 1 118 ? -8.891 16.219 5.375 1 95.5 118 MET A C 1
ATOM 900 O O . MET A 1 118 ? -7.824 16.453 5.949 1 95.5 118 MET A O 1
ATOM 904 N N . GLU A 1 119 ? -9.828 15.531 5.797 1 95.62 119 GLU A N 1
ATOM 905 C CA . GLU A 1 119 ? -9.656 14.703 6.984 1 95.62 119 GLU A CA 1
ATOM 906 C C . GLU A 1 119 ? -9.57 13.227 6.617 1 95.62 119 GLU A C 1
ATOM 908 O O . GLU A 1 119 ? -10.164 12.789 5.629 1 95.62 119 GLU A O 1
ATOM 913 N N . PRO A 1 120 ? -8.773 12.516 7.418 1 93.94 120 PRO A N 1
ATOM 914 C CA . PRO A 1 120 ? -8.75 11.078 7.121 1 93.94 120 PRO A CA 1
ATOM 915 C C . PRO A 1 120 ? -10.102 10.406 7.336 1 93.94 120 PRO A C 1
ATOM 917 O O . PRO A 1 120 ? -10.852 10.805 8.234 1 93.94 120 PRO A O 1
ATOM 920 N N . GLN A 1 121 ? -10.414 9.516 6.324 1 84.06 121 GLN A N 1
ATOM 921 C CA . GLN A 1 121 ? -11.633 8.734 6.508 1 84.06 121 GLN A CA 1
ATOM 922 C C . GLN A 1 121 ? -11.508 7.797 7.707 1 84.06 121 GLN A C 1
ATOM 924 O O . GLN A 1 121 ? -12.461 7.621 8.469 1 84.06 121 GLN A O 1
ATOM 929 N N . GLU A 1 122 ? -10.406 7.293 7.676 1 89.75 122 GLU A N 1
ATOM 930 C CA . GLU A 1 122 ? -10.047 6.512 8.859 1 89.75 122 GLU A CA 1
ATOM 931 C C . GLU A 1 122 ? -8.852 7.129 9.586 1 89.75 122 GLU A C 1
ATOM 933 O O . GLU A 1 122 ? -8.547 8.312 9.398 1 89.75 122 GLU A O 1
ATOM 938 N N . ASP A 1 123 ? -8.344 6.695 10.734 1 94.5 123 ASP A N 1
ATOM 939 C CA . ASP A 1 123 ? -7.391 7.281 11.68 1 94.5 123 ASP A CA 1
ATOM 940 C C . ASP A 1 123 ? -5.973 7.258 11.109 1 94.5 123 ASP A C 1
ATOM 942 O O . ASP A 1 123 ? -5 7.227 11.867 1 94.5 123 ASP A O 1
ATOM 946 N N . ALA A 1 124 ? -5.973 7.277 9.68 1 98.12 124 ALA A N 1
ATOM 947 C CA . ALA A 1 124 ? -4.668 7.391 9.031 1 98.12 124 ALA A CA 1
ATOM 948 C C . ALA A 1 124 ? -4.762 8.188 7.738 1 98.12 124 ALA A C 1
ATOM 950 O O . ALA A 1 124 ? -5.801 8.18 7.074 1 98.12 124 ALA A O 1
ATOM 951 N N . ILE A 1 125 ? -3.764 8.875 7.371 1 97.81 125 ILE A N 1
ATOM 952 C CA . ILE A 1 125 ? -3.646 9.609 6.113 1 97.81 125 ILE A CA 1
ATOM 953 C C . ILE A 1 125 ? -2.176 9.727 5.723 1 97.81 125 ILE A C 1
ATOM 955 O O . ILE A 1 125 ? -1.309 9.898 6.582 1 97.81 125 ILE A O 1
ATOM 959 N N . ALA A 1 126 ? -1.908 9.578 4.434 1 96.94 126 ALA A N 1
ATOM 960 C CA . ALA A 1 126 ? -0.517 9.594 3.99 1 96.94 126 ALA A CA 1
ATOM 961 C C . ALA A 1 126 ? -0.36 10.406 2.707 1 96.94 126 ALA A C 1
ATOM 963 O O . ALA A 1 126 ? -1.298 10.516 1.914 1 96.94 126 ALA A O 1
ATOM 964 N N . ILE A 1 127 ? 0.771 10.977 2.584 1 94.81 127 ILE A N 1
ATOM 965 C CA . ILE A 1 127 ? 1.088 11.734 1.375 1 94.81 127 ILE A CA 1
ATOM 966 C C . ILE A 1 127 ? 2.504 11.398 0.914 1 94.81 127 ILE A C 1
ATOM 968 O O . ILE A 1 127 ? 3.309 10.875 1.689 1 94.81 127 ILE A O 1
ATOM 972 N N . GLY A 1 128 ? 2.766 11.727 -0.376 1 92.12 128 GLY A N 1
ATOM 973 C CA . GLY A 1 128 ? 4.078 11.461 -0.95 1 92.12 128 GLY A CA 1
ATOM 974 C C . GLY A 1 128 ? 4.129 10.18 -1.764 1 92.12 128 GLY A C 1
ATOM 975 O O . GLY A 1 128 ? 3.139 9.453 -1.846 1 92.12 128 GLY A O 1
ATOM 976 N N . SER A 1 129 ? 5.324 9.836 -2.266 1 90.19 129 SER A N 1
ATOM 977 C CA . SER A 1 129 ? 5.504 8.734 -3.211 1 90.19 129 SER A CA 1
ATOM 978 C C . SER A 1 129 ? 5.199 7.391 -2.561 1 90.19 129 SER A C 1
ATOM 980 O O . SER A 1 129 ? 4.699 6.477 -3.219 1 90.19 129 SER A O 1
ATOM 982 N N . GLY A 1 130 ? 5.559 7.289 -1.324 1 94.06 130 GLY A N 1
ATOM 983 C CA . GLY A 1 130 ? 5.301 6.062 -0.587 1 94.06 130 GLY A CA 1
ATOM 984 C C . GLY A 1 130 ? 4.004 6.102 0.2 1 94.06 130 GLY A C 1
ATOM 985 O O . GLY A 1 130 ? 3.668 5.141 0.896 1 94.06 130 GLY A O 1
ATOM 986 N N . GLY A 1 131 ? 3.334 7.176 0.048 1 95.38 131 GLY A N 1
ATOM 987 C CA . GLY A 1 131 ? 2.141 7.43 0.839 1 95.38 131 GLY A CA 1
ATOM 988 C C . GLY A 1 131 ? 1.113 6.316 0.745 1 95.38 131 GLY A C 1
ATOM 989 O O . GLY A 1 131 ? 0.697 5.762 1.764 1 95.38 131 GLY A O 1
ATOM 990 N N . PRO A 1 132 ? 0.774 5.965 -0.515 1 96.06 132 PRO A N 1
ATOM 991 C CA . PRO A 1 132 ? -0.267 4.941 -0.653 1 96.06 132 PRO A CA 1
ATOM 992 C C . PRO A 1 132 ? 0.134 3.604 -0.036 1 96.06 132 PRO A C 1
ATOM 994 O O . PRO A 1 132 ? -0.717 2.883 0.492 1 96.06 132 PRO A O 1
ATOM 997 N N . TYR A 1 133 ? 1.413 3.266 -0.035 1 97.12 133 TYR A N 1
ATOM 998 C CA . TYR A 1 133 ? 1.879 2.031 0.583 1 97.12 133 TYR A CA 1
ATOM 999 C C . TYR A 1 133 ? 1.803 2.119 2.104 1 97.12 133 TYR A C 1
ATOM 1001 O O . TYR A 1 133 ? 1.343 1.184 2.764 1 97.12 133 TYR A O 1
ATOM 1009 N N . ALA A 1 134 ? 2.289 3.256 2.578 1 97.88 134 ALA A N 1
ATOM 1010 C CA . ALA A 1 134 ? 2.209 3.492 4.016 1 97.88 134 ALA A CA 1
ATOM 1011 C C . ALA A 1 134 ? 0.76 3.463 4.496 1 97.88 134 ALA A C 1
ATOM 1013 O O . ALA A 1 134 ? 0.459 2.891 5.547 1 97.88 134 ALA A O 1
ATOM 1014 N N . TYR A 1 135 ? -0.065 4.07 3.729 1 98.25 135 TYR A N 1
ATOM 1015 C CA . TYR A 1 135 ? -1.483 4.109 4.066 1 98.25 135 TYR A CA 1
ATOM 1016 C C . TYR A 1 135 ? -2.076 2.707 4.098 1 98.25 135 TYR A C 1
ATOM 1018 O O . TYR A 1 135 ? -2.791 2.35 5.035 1 98.25 135 TYR A O 1
ATOM 1026 N N . ALA A 1 136 ? -1.836 1.883 3.09 1 98.56 136 ALA A N 1
ATOM 1027 C CA . ALA A 1 136 ? -2.344 0.515 3.025 1 98.56 136 ALA A CA 1
ATOM 1028 C C . ALA A 1 136 ? -1.9 -0.292 4.242 1 98.56 136 ALA A C 1
ATOM 1030 O O . ALA A 1 136 ? -2.709 -0.983 4.863 1 98.56 136 ALA A O 1
ATOM 1031 N N . ALA A 1 137 ? -0.64 -0.189 4.562 1 98.69 137 ALA A N 1
ATOM 1032 C CA . ALA A 1 137 ? -0.099 -0.901 5.715 1 98.69 137 ALA A CA 1
ATOM 1033 C C . ALA A 1 137 ? -0.737 -0.409 7.012 1 98.69 137 ALA A C 1
ATOM 1035 O O . ALA A 1 137 ? -1.097 -1.211 7.879 1 98.69 137 ALA A O 1
ATOM 1036 N N . ALA A 1 138 ? -0.851 0.899 7.133 1 98.81 138 ALA A N 1
ATOM 1037 C CA . ALA A 1 138 ? -1.443 1.482 8.336 1 98.81 138 ALA A CA 1
ATOM 1038 C C . ALA A 1 138 ? -2.887 1.019 8.516 1 98.81 138 ALA A C 1
ATOM 1040 O O . ALA A 1 138 ? -3.301 0.676 9.625 1 98.81 138 ALA A O 1
ATOM 1041 N N . MET A 1 139 ? -3.619 0.994 7.422 1 98.62 139 MET A N 1
ATOM 1042 C CA . MET A 1 139 ? -5.008 0.551 7.484 1 98.62 139 MET A CA 1
ATOM 1043 C C . MET A 1 139 ? -5.098 -0.899 7.949 1 98.62 139 MET A C 1
ATOM 1045 O O . MET A 1 139 ? -5.961 -1.246 8.758 1 98.62 139 MET A O 1
ATOM 1049 N N . ALA A 1 140 ? -4.25 -1.752 7.414 1 98.81 140 ALA A N 1
ATOM 1050 C CA . ALA A 1 140 ? -4.223 -3.16 7.805 1 98.81 140 ALA A CA 1
ATOM 1051 C C . ALA A 1 140 ? -3.979 -3.307 9.305 1 98.81 140 ALA A C 1
ATOM 1053 O O . ALA A 1 140 ? -4.637 -4.109 9.969 1 98.81 140 ALA A O 1
ATOM 1054 N N . LEU A 1 141 ? -3.1 -2.508 9.836 1 98.88 141 LEU A N 1
ATOM 1055 C CA . LEU A 1 141 ? -2.744 -2.6 11.242 1 98.88 141 LEU A CA 1
ATOM 1056 C C . LEU A 1 141 ? -3.838 -1.997 12.117 1 98.88 141 LEU A C 1
ATOM 1058 O O . LEU A 1 141 ? -4.18 -2.557 13.164 1 98.88 141 LEU A O 1
ATOM 1062 N N . LEU A 1 142 ? -4.355 -0.849 11.703 1 98.56 142 LEU A N 1
ATOM 1063 C CA . LEU A 1 142 ? -5.418 -0.193 12.453 1 98.56 142 LEU A CA 1
ATOM 1064 C C . LEU A 1 142 ? -6.617 -1.119 12.625 1 98.56 142 LEU A C 1
ATOM 1066 O O . LEU A 1 142 ? -7.215 -1.176 13.703 1 98.56 142 LEU A O 1
ATOM 1070 N N . ARG A 1 143 ? -6.883 -1.931 11.609 1 98.5 143 ARG A N 1
ATOM 1071 C CA . ARG A 1 143 ? -8.117 -2.711 11.578 1 98.5 143 ARG A CA 1
ATOM 1072 C C . ARG A 1 143 ? -7.922 -4.07 12.234 1 98.5 143 ARG A C 1
ATOM 1074 O O . ARG A 1 143 ? -8.898 -4.742 12.594 1 98.5 143 ARG A O 1
ATOM 1081 N N . ASN A 1 144 ? -6.688 -4.48 12.422 1 98.69 144 ASN A N 1
ATOM 1082 C CA . ASN A 1 144 ? -6.523 -5.887 12.766 1 98.69 144 ASN A CA 1
ATOM 1083 C C . ASN A 1 144 ? -5.555 -6.074 13.93 1 98.69 144 ASN A C 1
ATOM 1085 O O . ASN A 1 144 ? -5.117 -7.191 14.203 1 98.69 144 ASN A O 1
ATOM 1089 N N . THR A 1 145 ? -5.113 -4.969 14.578 1 98.69 145 THR A N 1
ATOM 1090 C CA . THR A 1 145 ? -4.242 -5.062 15.742 1 98.69 145 THR A CA 1
ATOM 1091 C C . THR A 1 145 ? -4.672 -4.07 16.812 1 98.69 145 THR A C 1
ATOM 1093 O O . THR A 1 145 ? -5.527 -3.215 16.578 1 98.69 145 THR A O 1
ATOM 1096 N N . ASP A 1 146 ? -4.059 -4.246 17.984 1 98.31 146 ASP A N 1
ATOM 1097 C CA . ASP A 1 146 ? -4.258 -3.299 19.078 1 98.31 146 ASP A CA 1
ATOM 1098 C C . ASP A 1 146 ? -3.037 -2.402 19.25 1 98.31 146 ASP A C 1
ATOM 1100 O O . ASP A 1 146 ? -2.844 -1.815 20.328 1 98.31 146 ASP A O 1
ATOM 1104 N N . LEU A 1 147 ? -2.184 -2.346 18.25 1 98.56 147 LEU A N 1
ATOM 1105 C CA . LEU A 1 147 ? -0.998 -1.5 18.297 1 98.56 147 LEU A CA 1
ATOM 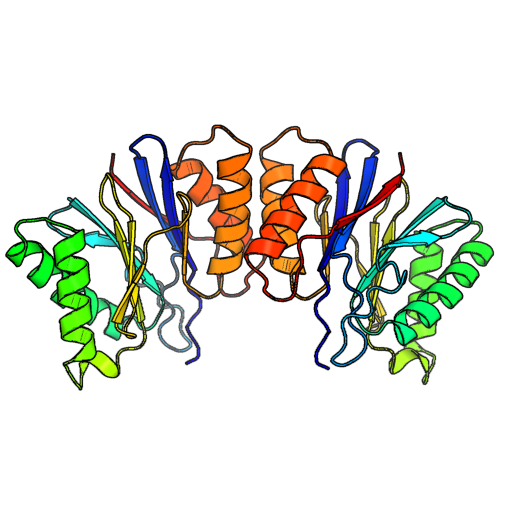1106 C C . LEU A 1 147 ? -1.383 -0.035 18.469 1 98.56 147 LEU A C 1
ATOM 1108 O O . LEU A 1 147 ? -2.426 0.4 17.984 1 98.56 147 LEU A O 1
ATOM 1112 N N . ASP A 1 148 ? -0.556 0.682 19.141 1 97.88 148 ASP A N 1
ATOM 1113 C CA . ASP A 1 148 ? -0.864 2.1 19.281 1 97.88 148 ASP A CA 1
ATOM 1114 C C . ASP A 1 148 ? -0.433 2.891 18.047 1 97.88 148 ASP A C 1
ATOM 1116 O O . ASP A 1 148 ? 0.157 2.33 17.125 1 97.88 148 ASP A O 1
ATOM 1120 N N . ALA A 1 149 ? -0.704 4.141 18 1 98.06 149 ALA A N 1
ATOM 1121 C CA . ALA A 1 149 ? -0.493 4.98 16.812 1 98.06 149 ALA A CA 1
ATOM 1122 C C . ALA A 1 149 ? 0.983 5.027 16.438 1 98.06 149 ALA A C 1
ATOM 1124 O O . ALA A 1 149 ? 1.323 5.012 15.25 1 98.06 149 ALA A O 1
ATOM 1125 N N . GLU A 1 150 ? 1.789 5.148 17.469 1 98.06 150 GLU A N 1
ATOM 1126 C CA . GLU A 1 150 ? 3.225 5.238 17.234 1 98.06 150 GLU A CA 1
ATOM 1127 C C . GLU A 1 150 ? 3.752 3.969 16.562 1 98.06 150 GLU A C 1
ATOM 1129 O O . GLU A 1 150 ? 4.492 4.035 15.586 1 98.06 150 GLU A O 1
ATOM 1134 N N . GLU A 1 151 ? 3.363 2.826 17.078 1 98.44 151 GLU A N 1
ATOM 1135 C CA . GLU A 1 151 ? 3.789 1.544 16.531 1 98.44 151 GLU A CA 1
ATOM 1136 C C . GLU A 1 151 ? 3.27 1.36 15.102 1 98.44 151 GLU A C 1
ATOM 1138 O O . GLU A 1 151 ? 3.998 0.895 14.227 1 98.44 151 GLU A O 1
ATOM 1143 N N . ILE A 1 152 ? 2.045 1.667 14.93 1 98.62 152 ILE A N 1
ATOM 1144 C CA . ILE A 1 152 ? 1.438 1.537 13.617 1 98.62 152 ILE A CA 1
ATOM 1145 C C . ILE A 1 152 ? 2.195 2.404 12.609 1 98.62 152 ILE A C 1
ATOM 1147 O O . ILE A 1 152 ? 2.551 1.941 11.523 1 98.62 152 ILE A O 1
ATOM 1151 N N . ALA A 1 153 ? 2.457 3.637 12.977 1 98.19 153 ALA A N 1
ATOM 1152 C CA . ALA A 1 153 ? 3.146 4.566 12.086 1 98.19 153 ALA A CA 1
ATOM 1153 C C . ALA A 1 153 ? 4.535 4.047 11.719 1 98.19 153 ALA A C 1
ATOM 1155 O O . ALA A 1 153 ? 4.914 4.043 10.547 1 98.19 153 ALA A O 1
ATOM 1156 N N . GLN A 1 154 ? 5.219 3.609 12.711 1 97.31 154 GLN A N 1
ATOM 1157 C CA . GLN A 1 154 ? 6.574 3.115 12.5 1 97.31 154 GLN A CA 1
ATOM 1158 C C . GLN A 1 154 ? 6.582 1.9 11.578 1 97.31 154 GLN A C 1
ATOM 1160 O O . GLN A 1 154 ? 7.379 1.83 10.641 1 97.31 154 GLN A O 1
ATOM 1165 N N . LYS A 1 155 ? 5.773 0.997 11.859 1 98.12 155 LYS A N 1
ATOM 1166 C CA . LYS A 1 155 ? 5.734 -0.243 11.086 1 98.12 155 LYS A CA 1
ATOM 1167 C C . LYS A 1 155 ? 5.238 0.007 9.664 1 98.12 155 LYS A C 1
ATOM 1169 O O . LYS A 1 155 ? 5.758 -0.577 8.711 1 98.12 155 LYS A O 1
ATOM 1174 N N . ALA A 1 156 ? 4.27 0.843 9.539 1 98.38 156 ALA A N 1
ATOM 1175 C CA . ALA A 1 156 ? 3.686 1.13 8.227 1 98.38 156 ALA A CA 1
ATOM 1176 C C . ALA A 1 156 ? 4.684 1.853 7.328 1 98.38 156 ALA A C 1
ATOM 1178 O O . ALA A 1 156 ? 4.824 1.516 6.152 1 98.38 156 ALA A O 1
ATOM 1179 N N . ILE A 1 157 ? 5.414 2.836 7.836 1 96.56 157 ILE A N 1
ATOM 1180 C CA . ILE A 1 157 ? 6.332 3.6 7 1 96.56 157 ILE A CA 1
ATOM 1181 C C . ILE A 1 157 ? 7.535 2.732 6.629 1 96.56 157 ILE A C 1
ATOM 1183 O O . ILE A 1 157 ? 8.086 2.859 5.535 1 96.56 157 ILE A O 1
ATOM 1187 N N . LYS A 1 158 ? 7.895 1.871 7.508 1 96.31 158 LYS A N 1
ATOM 1188 C CA . LYS A 1 158 ? 8.969 0.932 7.184 1 96.31 158 LYS A CA 1
ATOM 1189 C C . LYS A 1 158 ? 8.586 0.05 6 1 96.31 158 LYS A C 1
ATOM 1191 O O . LYS A 1 158 ? 9.391 -0.161 5.09 1 96.31 158 LYS A O 1
ATOM 1196 N N . ILE A 1 159 ? 7.41 -0.435 6.035 1 96.88 159 ILE A N 1
ATOM 1197 C CA . ILE A 1 159 ? 6.926 -1.257 4.934 1 96.88 159 ILE A CA 1
ATOM 1198 C C . ILE A 1 159 ? 6.91 -0.436 3.646 1 96.88 159 ILE A C 1
ATOM 1200 O O . ILE A 1 159 ? 7.309 -0.927 2.586 1 96.88 159 ILE A O 1
ATOM 1204 N N . ALA A 1 160 ? 6.434 0.79 3.768 1 96.38 160 ALA A N 1
ATOM 1205 C CA . ALA A 1 160 ? 6.457 1.668 2.6 1 96.38 160 ALA A CA 1
ATOM 1206 C C . ALA A 1 160 ? 7.871 1.811 2.047 1 96.38 160 ALA A C 1
ATOM 1208 O O . ALA A 1 160 ? 8.07 1.827 0.829 1 96.38 160 ALA A O 1
ATOM 1209 N N . GLY A 1 161 ? 8.844 1.919 2.908 1 92.69 161 GLY A N 1
ATOM 1210 C CA . GLY A 1 161 ? 10.227 2.057 2.496 1 92.69 161 GLY A CA 1
ATOM 1211 C C . GLY A 1 161 ? 10.766 0.83 1.781 1 92.69 161 GLY A C 1
ATOM 1212 O O . GLY A 1 161 ? 11.688 0.93 0.967 1 92.69 161 GLY A O 1
ATOM 1213 N N . GLU A 1 162 ? 10.234 -0.313 2.025 1 93.56 162 GLU A N 1
ATOM 1214 C CA . GLU A 1 162 ? 10.641 -1.557 1.377 1 93.56 162 GLU A CA 1
ATOM 1215 C C . GLU A 1 162 ? 10.062 -1.659 -0.032 1 93.56 162 GLU A C 1
ATOM 1217 O O . GLU A 1 162 ? 10.539 -2.447 -0.849 1 93.56 162 GLU A O 1
ATOM 1222 N N . ILE A 1 163 ? 9.031 -0.91 -0.248 1 93.12 163 ILE A N 1
ATOM 1223 C CA . ILE A 1 163 ? 8.305 -1.021 -1.509 1 93.12 163 ILE A CA 1
ATOM 1224 C C . ILE A 1 163 ? 8.656 0.156 -2.414 1 93.12 163 ILE A C 1
ATOM 1226 O O . ILE A 1 163 ? 8.953 -0.029 -3.596 1 93.12 163 ILE A O 1
ATOM 1230 N N . CYS A 1 164 ? 8.703 1.315 -1.782 1 90.38 164 CYS A N 1
ATOM 1231 C CA . CYS A 1 164 ? 8.93 2.547 -2.531 1 90.38 164 CYS A CA 1
ATOM 1232 C C . CYS A 1 164 ? 10.406 2.908 -2.553 1 90.38 164 CYS A C 1
ATOM 1234 O O . CYS A 1 164 ? 10.992 3.234 -1.516 1 90.38 164 CYS A O 1
ATOM 1236 N N . ILE A 1 165 ? 10.898 3.023 -3.691 1 82.44 165 ILE A N 1
ATOM 1237 C CA . ILE A 1 165 ? 12.336 3.223 -3.838 1 82.44 165 ILE A CA 1
ATOM 1238 C C . ILE A 1 165 ? 12.703 4.645 -3.424 1 82.44 165 ILE A C 1
ATOM 1240 O O . ILE A 1 165 ? 13.883 4.953 -3.219 1 82.44 165 ILE A O 1
ATOM 1244 N N . TYR A 1 166 ? 11.773 5.457 -3.281 1 81.75 166 TYR A N 1
ATOM 1245 C CA . TYR A 1 166 ? 12.047 6.844 -2.908 1 81.75 166 TYR A CA 1
ATOM 1246 C C . TYR A 1 166 ? 11.883 7.047 -1.407 1 81.75 166 TYR A C 1
ATOM 1248 O O . TYR A 1 166 ? 12.156 8.133 -0.889 1 81.75 166 TYR A O 1
ATOM 1256 N N . THR A 1 167 ? 11.383 6.023 -0.731 1 82.69 167 THR A N 1
ATOM 1257 C CA . THR A 1 167 ? 11.195 6.086 0.714 1 82.69 167 THR A CA 1
ATOM 1258 C C . THR A 1 167 ? 12.344 5.395 1.439 1 82.69 167 THR A C 1
ATOM 1260 O O . THR A 1 167 ? 12.625 4.219 1.192 1 82.69 167 THR A O 1
ATOM 1263 N N . ASN A 1 168 ? 12.977 6.152 2.244 1 78.25 168 ASN A N 1
ATOM 1264 C CA . ASN A 1 168 ? 14.109 5.543 2.943 1 78.25 168 ASN A CA 1
ATOM 1265 C C . ASN A 1 168 ? 13.711 5.066 4.34 1 78.25 168 ASN A C 1
ATOM 1267 O O . ASN A 1 168 ? 12.57 5.254 4.762 1 78.25 168 ASN A O 1
ATOM 1271 N N . ASP A 1 169 ? 14.688 4.434 4.992 1 77.69 169 ASP A N 1
ATOM 1272 C CA . ASP A 1 169 ? 14.367 3.785 6.262 1 77.69 169 ASP A CA 1
ATOM 1273 C C . ASP A 1 169 ? 14.719 4.688 7.441 1 77.69 169 ASP A C 1
ATOM 1275 O O . ASP A 1 169 ? 14.664 4.258 8.594 1 77.69 169 ASP A O 1
ATOM 1279 N N . ASN A 1 170 ? 15.102 5.863 7.172 1 83.44 170 ASN A N 1
ATOM 1280 C CA . ASN A 1 170 ? 15.305 6.816 8.258 1 83.44 170 ASN A CA 1
ATOM 1281 C C . ASN A 1 170 ? 14.016 7.555 8.602 1 83.44 170 ASN A C 1
ATOM 1283 O O . ASN A 1 170 ? 13.57 8.43 7.852 1 83.44 170 ASN A O 1
ATOM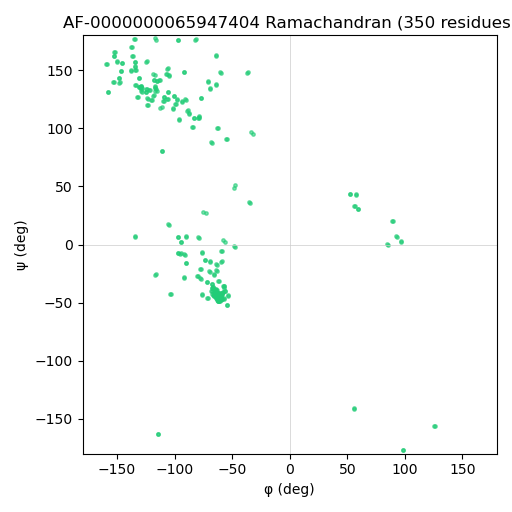 1287 N N . ILE A 1 171 ? 13.57 7.246 9.773 1 89.19 171 ILE A N 1
ATOM 1288 C CA . ILE A 1 171 ? 12.227 7.711 10.109 1 89.19 171 ILE A CA 1
ATOM 1289 C C . ILE A 1 171 ? 12.312 8.82 11.156 1 89.19 171 ILE A C 1
ATOM 1291 O O . ILE A 1 171 ? 13.039 8.688 12.148 1 89.19 171 ILE A O 1
ATOM 1295 N N . THR A 1 172 ? 11.703 9.938 10.883 1 91.44 172 THR A N 1
ATOM 1296 C CA . THR A 1 172 ? 11.461 10.992 11.859 1 91.44 172 THR A CA 1
ATOM 1297 C C . THR A 1 172 ? 9.992 11.008 12.281 1 91.44 172 THR A C 1
ATOM 1299 O O . THR A 1 172 ? 9.102 10.734 11.461 1 91.44 172 THR A O 1
ATOM 1302 N N . MET A 1 173 ? 9.812 11.352 13.609 1 95.12 173 MET A N 1
ATOM 1303 C CA . MET A 1 173 ? 8.445 11.266 14.102 1 95.12 173 MET A CA 1
ATOM 1304 C C . MET A 1 173 ? 8.172 12.32 15.164 1 95.12 173 MET A C 1
ATOM 1306 O O . MET A 1 173 ? 9.062 12.664 15.945 1 95.12 173 MET A O 1
ATOM 1310 N N . GLU A 1 174 ? 7.016 12.906 15.109 1 96.88 174 GLU A N 1
ATOM 1311 C CA . GLU A 1 174 ? 6.465 13.75 16.172 1 96.88 174 GLU A CA 1
ATOM 1312 C C . GLU A 1 174 ? 5.176 13.156 16.734 1 96.88 174 GLU A C 1
ATOM 1314 O O . GLU A 1 174 ? 4.352 12.625 15.977 1 96.88 174 GLU A O 1
ATOM 1319 N N . ILE A 1 175 ? 5.047 13.289 18.062 1 97.94 175 ILE A N 1
ATOM 1320 C CA . ILE A 1 175 ? 3.92 12.664 18.75 1 97.94 175 ILE A CA 1
ATOM 1321 C C . ILE A 1 175 ? 3.252 13.68 19.672 1 97.94 175 ILE A C 1
ATOM 1323 O O . ILE A 1 175 ? 3.932 14.438 20.359 1 97.94 175 ILE A O 1
ATOM 1327 N N . ILE A 1 176 ? 1.945 13.672 19.609 1 97.31 176 ILE A N 1
ATOM 1328 C CA . ILE A 1 176 ? 1.188 14.461 20.578 1 97.31 176 ILE A CA 1
ATOM 1329 C C . ILE A 1 176 ? 0.189 13.562 21.297 1 97.31 176 ILE A C 1
ATOM 1331 O O . ILE A 1 176 ? -0.473 12.727 20.688 1 97.31 176 ILE A O 1
ATOM 1335 N N . GLU A 1 177 ? 0.15 13.695 22.578 1 93.56 177 GLU A N 1
ATOM 1336 C CA . GLU A 1 177 ? -0.771 12.953 23.438 1 93.56 177 GLU A CA 1
ATOM 1337 C C . GLU A 1 177 ? -1.507 13.891 24.391 1 93.56 177 GLU A C 1
ATOM 1339 O O . GLU A 1 177 ? -1.004 14.961 24.734 1 93.56 177 GLU A O 1
ATOM 1344 N N . MET B 1 1 ? 2.176 -0.424 -21.75 1 29.31 1 MET B N 1
ATOM 1345 C CA . MET B 1 1 ? 1.158 -1.463 -21.625 1 29.31 1 MET B CA 1
ATOM 1346 C C . MET B 1 1 ? 0.174 -1.135 -20.5 1 29.31 1 MET B C 1
ATOM 1348 O O . MET B 1 1 ? 0.581 -0.88 -19.375 1 29.31 1 MET B O 1
ATOM 1352 N N . ASP B 1 2 ? -0.81 -0.607 -20.797 1 36.25 2 ASP B N 1
ATOM 1353 C CA . ASP B 1 2 ? -1.925 -0.255 -19.922 1 36.25 2 ASP B CA 1
ATOM 1354 C C . ASP B 1 2 ? -2.332 -1.439 -19.047 1 36.25 2 ASP B C 1
ATOM 1356 O O . ASP B 1 2 ? -2.979 -2.375 -19.531 1 36.25 2 ASP B O 1
ATOM 1360 N N . PHE B 1 3 ? -1.465 -2.078 -18.422 1 45.03 3 PHE B N 1
ATOM 1361 C CA . PHE B 1 3 ? -1.908 -3.199 -17.609 1 45.03 3 PHE B CA 1
ATOM 1362 C C . PHE B 1 3 ? -3.283 -2.922 -17.016 1 45.03 3 PHE B C 1
ATOM 1364 O O . PHE B 1 3 ? -3.52 -1.85 -16.453 1 45.03 3 PHE B O 1
ATOM 1371 N N . HIS B 1 4 ? -4.305 -3.404 -17.625 1 53.19 4 HIS B N 1
ATOM 1372 C CA . HIS B 1 4 ? -5.691 -3.502 -17.172 1 53.19 4 HIS B CA 1
ATOM 1373 C C . HIS B 1 4 ? -5.766 -3.811 -15.688 1 53.19 4 HIS B C 1
ATOM 1375 O O . HIS B 1 4 ? -4.781 -4.25 -15.086 1 53.19 4 HIS B O 1
ATOM 1381 N N . GLY B 1 5 ? -6.785 -3.355 -14.922 1 62.44 5 GLY B N 1
ATOM 1382 C CA . GLY B 1 5 ? -7.582 -3.174 -13.719 1 62.44 5 GLY B CA 1
ATOM 1383 C C . GLY B 1 5 ? -7.602 -4.398 -12.828 1 62.44 5 GLY B C 1
ATOM 1384 O O . GLY B 1 5 ? -8.664 -4.969 -12.562 1 62.44 5 GLY B O 1
ATOM 1385 N N . THR B 1 6 ? -6.312 -5.211 -12.766 1 80 6 THR B N 1
ATOM 1386 C CA . THR B 1 6 ? -6.41 -6.387 -11.906 1 80 6 THR B CA 1
ATOM 1387 C C . THR B 1 6 ? -5.418 -6.301 -10.75 1 80 6 THR B C 1
ATOM 1389 O O . THR B 1 6 ? -4.363 -5.68 -10.875 1 80 6 THR B O 1
ATOM 1392 N N . THR B 1 7 ? -5.879 -6.871 -9.625 1 92.88 7 THR B N 1
ATOM 1393 C CA . THR B 1 7 ? -5.008 -7.117 -8.477 1 92.88 7 THR B CA 1
ATOM 1394 C C . THR B 1 7 ? -5.031 -8.594 -8.086 1 92.88 7 THR B C 1
ATOM 1396 O O . THR B 1 7 ? -6.102 -9.172 -7.898 1 92.88 7 THR B O 1
ATOM 1399 N N . ILE B 1 8 ? -3.83 -9.242 -8.125 1 95.94 8 ILE B N 1
ATOM 1400 C CA . ILE B 1 8 ? -3.684 -10.617 -7.668 1 95.94 8 ILE B CA 1
ATOM 1401 C C . ILE B 1 8 ? -2.723 -10.664 -6.48 1 95.94 8 ILE B C 1
ATOM 1403 O O . ILE B 1 8 ? -1.675 -10.016 -6.492 1 95.94 8 ILE B O 1
ATOM 1407 N N . LEU B 1 9 ? -3.086 -11.43 -5.477 1 97.69 9 LEU B N 1
ATOM 1408 C CA . LEU B 1 9 ? -2.277 -11.562 -4.273 1 97.69 9 LEU B CA 1
ATOM 1409 C C . LEU B 1 9 ? -2.121 -13.031 -3.889 1 97.69 9 LEU B C 1
ATOM 1411 O O . LEU B 1 9 ? -3.1 -13.781 -3.877 1 97.69 9 LEU B O 1
ATOM 1415 N N . GLY B 1 10 ? -0.875 -13.469 -3.707 1 98.38 10 GLY B N 1
ATOM 1416 C CA . GLY B 1 10 ? -0.553 -14.758 -3.113 1 98.38 10 GLY B CA 1
ATOM 1417 C C . GLY B 1 10 ? -0.029 -14.648 -1.693 1 98.38 10 GLY B C 1
ATOM 1418 O O . GLY B 1 10 ? 0.818 -13.797 -1.403 1 98.38 10 GLY B O 1
ATOM 1419 N N . VAL B 1 11 ? -0.571 -15.445 -0.786 1 98.56 11 VAL B N 1
ATOM 1420 C CA . VAL B 1 11 ? -0.137 -15.469 0.607 1 98.56 11 VAL B CA 1
ATOM 1421 C C . VAL B 1 11 ? 0.032 -16.906 1.072 1 98.56 11 VAL B C 1
ATOM 1423 O O . VAL B 1 11 ? -0.782 -17.781 0.74 1 98.56 11 VAL B O 1
ATOM 1426 N N . LYS B 1 12 ? 1.064 -17.156 1.782 1 97.88 12 LYS B N 1
ATOM 1427 C CA . LYS B 1 12 ? 1.256 -18.469 2.389 1 97.88 12 LYS B CA 1
ATOM 1428 C C . LYS B 1 12 ? 1.568 -18.344 3.877 1 97.88 12 LYS B C 1
ATOM 1430 O O . LYS B 1 12 ? 2.289 -17.438 4.293 1 97.88 12 LYS B O 1
ATOM 1435 N N . ARG B 1 13 ? 0.947 -19.188 4.676 1 96.75 13 ARG B N 1
ATOM 1436 C CA . ARG B 1 13 ? 1.227 -19.266 6.105 1 96.75 13 ARG B CA 1
ATOM 1437 C C . ARG B 1 13 ? 0.806 -20.609 6.676 1 96.75 13 ARG B C 1
ATOM 1439 O O . ARG B 1 13 ? -0.325 -21.062 6.469 1 96.75 13 ARG B O 1
ATOM 1446 N N . ASN B 1 14 ? 1.721 -21.172 7.395 1 95.31 14 ASN B N 1
ATOM 1447 C CA . ASN B 1 14 ? 1.458 -22.391 8.156 1 95.31 14 ASN B CA 1
ATOM 1448 C C . ASN B 1 14 ? 0.841 -23.484 7.281 1 95.31 14 ASN B C 1
ATOM 1450 O O . ASN B 1 14 ? -0.18 -24.062 7.641 1 95.31 14 ASN B O 1
ATOM 1454 N N . GLY B 1 15 ? 1.344 -23.672 6.094 1 93.81 15 GLY B N 1
ATOM 1455 C CA . GLY B 1 15 ? 0.959 -24.766 5.227 1 93.81 15 GLY B CA 1
ATOM 1456 C C . GLY B 1 15 ? -0.28 -24.484 4.402 1 93.81 15 GLY B C 1
ATOM 1457 O O . GLY B 1 15 ? -0.777 -25.359 3.689 1 93.81 15 GLY B O 1
ATOM 1458 N N . LYS B 1 16 ? -0.771 -23.297 4.621 1 97.25 16 LYS B N 1
ATOM 1459 C CA . LYS B 1 16 ? -1.906 -22.844 3.82 1 97.25 16 LYS B CA 1
ATOM 1460 C C . LYS B 1 16 ? -1.472 -21.797 2.791 1 97.25 16 LYS B C 1
ATOM 1462 O O . LYS B 1 16 ? -0.792 -20.828 3.129 1 97.25 16 LYS B O 1
ATOM 1467 N N . THR B 1 17 ? -1.781 -22.062 1.537 1 98.31 17 THR B N 1
ATOM 1468 C CA . THR B 1 17 ? -1.462 -21.141 0.462 1 98.31 17 THR B CA 1
ATOM 1469 C C . THR B 1 17 ? -2.736 -20.609 -0.2 1 98.31 17 THR B C 1
ATOM 1471 O O . THR B 1 17 ? -3.646 -21.391 -0.5 1 98.31 17 THR B O 1
ATOM 1474 N N . VAL B 1 18 ? -2.76 -19.297 -0.397 1 98.38 18 VAL B N 1
ATOM 1475 C CA . VAL B 1 18 ? -3.93 -18.641 -0.974 1 98.38 18 VAL B CA 1
ATOM 1476 C C . VAL B 1 18 ? -3.504 -17.766 -2.152 1 98.38 18 VAL B C 1
ATOM 1478 O O . VAL B 1 18 ? -2.484 -17.078 -2.086 1 98.38 18 VAL B O 1
ATOM 1481 N N . ILE B 1 19 ? -4.211 -17.844 -3.232 1 98 19 ILE B N 1
ATOM 1482 C CA . ILE B 1 19 ? -4.16 -16.828 -4.277 1 98 19 ILE B CA 1
ATOM 1483 C C . ILE B 1 19 ? -5.543 -16.203 -4.445 1 98 19 ILE B C 1
ATOM 1485 O O . ILE B 1 19 ? -6.539 -16.906 -4.594 1 98 19 ILE B O 1
ATOM 1489 N N . CYS B 1 20 ? -5.527 -14.891 -4.391 1 96.25 20 CYS B N 1
ATOM 1490 C CA . CYS B 1 20 ? -6.797 -14.195 -4.562 1 96.25 20 CYS B CA 1
ATOM 1491 C C . CYS B 1 20 ? -6.648 -13.023 -5.531 1 96.25 20 CYS B C 1
ATOM 1493 O O . CYS B 1 20 ? -5.535 -12.578 -5.809 1 96.25 20 CYS B O 1
ATOM 1495 N N . GLY B 1 21 ? -7.742 -12.602 -6.133 1 93.31 21 GLY B N 1
ATOM 1496 C CA . GLY B 1 21 ? -7.766 -11.5 -7.078 1 93.31 21 GLY B CA 1
ATOM 1497 C C . GLY B 1 21 ? -9.102 -10.789 -7.129 1 93.31 21 GLY B C 1
ATOM 1498 O O . GLY B 1 21 ? -10.094 -11.281 -6.586 1 93.31 21 GLY B O 1
ATOM 1499 N N . ASP B 1 22 ? -8.945 -9.602 -7.699 1 84 22 ASP B N 1
ATOM 1500 C CA . ASP B 1 22 ? -10.195 -8.875 -7.879 1 84 22 ASP B CA 1
ATOM 1501 C C . ASP B 1 22 ? -10.984 -9.422 -9.07 1 84 22 ASP B C 1
ATOM 1503 O O . ASP B 1 22 ? -10.398 -9.953 -10.016 1 84 22 ASP B O 1
ATOM 1507 N N . GLY B 1 23 ? -12.188 -9.797 -8.961 1 69.62 23 GLY B N 1
ATOM 1508 C CA . GLY B 1 23 ? -13.062 -10.562 -9.836 1 69.62 23 GLY B CA 1
ATOM 1509 C C . GLY B 1 23 ? -13.25 -9.93 -11.203 1 69.62 23 GLY B C 1
ATOM 1510 O O . GLY B 1 23 ? -13.977 -10.461 -12.047 1 69.62 23 GLY B O 1
ATOM 1511 N N . GLN B 1 24 ? -12.805 -8.828 -11.508 1 57.19 24 GLN B N 1
ATOM 1512 C CA . GLN B 1 24 ? -13.266 -8.211 -12.75 1 57.19 24 GLN B CA 1
ATOM 1513 C C . GLN B 1 24 ? -12.289 -8.477 -13.891 1 57.19 24 GLN B C 1
ATOM 1515 O O . GLN B 1 24 ? -11.07 -8.43 -13.703 1 57.19 24 GLN B O 1
ATOM 1520 N N . VAL B 1 25 ? -12.703 -9.336 -14.797 1 56.03 25 VAL B N 1
ATOM 1521 C CA . VAL B 1 25 ? -11.977 -9.383 -16.062 1 56.03 25 VAL B CA 1
ATOM 1522 C C . VAL B 1 25 ? -12.516 -8.305 -17 1 56.03 25 VAL B C 1
ATOM 1524 O O . VAL B 1 25 ? -13.727 -8.172 -17.172 1 56.03 25 VAL B O 1
ATOM 1527 N N . THR B 1 26 ? -11.734 -7.164 -17.078 1 52.59 26 THR B N 1
ATOM 1528 C CA . THR B 1 26 ? -12.195 -6.129 -18 1 52.59 26 THR B CA 1
ATOM 1529 C C . THR B 1 26 ? -11.742 -6.43 -19.422 1 52.59 26 THR B C 1
ATOM 1531 O O . THR B 1 26 ? -10.633 -6.93 -19.641 1 52.59 26 THR B O 1
ATOM 1534 N N . MET B 1 27 ? -12.625 -6.816 -20.344 1 46.66 27 MET B N 1
ATOM 1535 C CA . MET B 1 27 ? -12.336 -6.879 -21.781 1 46.66 27 MET B CA 1
ATOM 1536 C C . MET B 1 27 ? -12.625 -5.543 -22.453 1 46.66 27 MET B C 1
ATOM 1538 O O . MET B 1 27 ? -13.789 -5.172 -22.625 1 46.66 27 MET B O 1
ATOM 1542 N N . GLY B 1 28 ? -11.664 -4.859 -22.984 1 46.22 28 GLY B N 1
ATOM 1543 C CA . GLY B 1 28 ? -11.906 -3.527 -23.516 1 46.22 28 GLY B CA 1
ATOM 1544 C C . GLY B 1 28 ? -12.508 -2.576 -22.5 1 46.22 28 GLY B C 1
ATOM 1545 O O . GLY B 1 28 ? -11.969 -2.414 -21.406 1 46.22 28 GLY B O 1
ATOM 1546 N N . GLU B 1 29 ? -13.406 -1.785 -23 1 45.75 29 GLU B N 1
ATOM 1547 C CA . GLU B 1 29 ? -14.164 -0.812 -22.219 1 45.75 29 GLU B CA 1
ATOM 1548 C C . GLU B 1 29 ? -15.266 -1.492 -21.406 1 45.75 29 GLU B C 1
ATOM 1550 O O . GLU B 1 29 ? -16.031 -0.827 -20.703 1 45.75 29 GLU B O 1
ATOM 1555 N N . THR B 1 30 ? -15.383 -2.701 -21.688 1 47.78 30 THR B N 1
ATOM 1556 C CA . THR B 1 30 ? -16.531 -3.363 -21.094 1 47.78 30 THR B CA 1
ATOM 1557 C C . THR B 1 30 ? -16.094 -4.375 -20.031 1 47.78 30 THR B C 1
ATOM 1559 O O . THR B 1 30 ? -15.141 -5.125 -20.25 1 47.78 30 THR B O 1
ATOM 1562 N N . ILE B 1 31 ? -16.547 -4.105 -18.797 1 51.47 31 ILE B N 1
ATOM 1563 C CA . ILE B 1 31 ? -16.406 -5.09 -17.734 1 51.47 31 ILE B CA 1
ATOM 1564 C C . ILE B 1 31 ? -17.047 -6.406 -18.156 1 51.47 31 ILE B C 1
ATOM 1566 O O . ILE B 1 31 ? -18.219 -6.434 -18.547 1 51.47 31 ILE B O 1
ATOM 1570 N N . PHE B 1 32 ? -16.422 -7.324 -18.75 1 44.91 32 PHE B N 1
ATOM 1571 C CA . PHE B 1 32 ? -16.984 -8.648 -18.953 1 44.91 32 PHE B CA 1
ATOM 1572 C C . PHE B 1 32 ? -17.141 -9.391 -17.641 1 44.91 32 PHE B C 1
ATOM 1574 O O . PHE B 1 32 ? -16.172 -9.539 -16.891 1 44.91 32 PHE B O 1
ATOM 1581 N N . LYS B 1 33 ? -18.234 -9.164 -17.062 1 46.34 33 LYS B N 1
ATOM 1582 C CA . LYS B 1 33 ? -18.625 -9.945 -15.898 1 46.34 33 LYS B CA 1
ATOM 1583 C C . LYS B 1 33 ? -18.438 -11.445 -16.141 1 46.34 33 LYS B C 1
ATOM 1585 O O . LYS B 1 33 ? -18.906 -12.273 -15.367 1 46.34 33 LYS B O 1
ATOM 1590 N N . GLY B 1 34 ? -17.969 -11.773 -17.453 1 43.75 34 GLY B N 1
ATOM 1591 C CA . GLY B 1 34 ? -17.906 -13.211 -17.656 1 43.75 34 GLY B CA 1
ATOM 1592 C C . GLY B 1 34 ? -16.906 -13.898 -16.75 1 43.75 34 GLY B C 1
ATOM 1593 O O . GLY B 1 34 ? -16.094 -13.242 -16.109 1 43.75 34 GLY B O 1
ATOM 1594 N N . ASN B 1 35 ? -17.016 -15.234 -16.594 1 46.88 35 ASN B N 1
ATOM 1595 C CA . ASN B 1 35 ? -16.359 -16.188 -15.695 1 46.88 35 ASN B CA 1
ATOM 1596 C C . ASN B 1 35 ? -14.844 -16.156 -15.844 1 46.88 35 ASN B C 1
ATOM 1598 O O . ASN B 1 35 ? -14.18 -17.172 -15.656 1 46.88 35 ASN B O 1
ATOM 1602 N N . ALA B 1 36 ? -14.484 -15.219 -16.688 1 53.62 36 ALA B N 1
ATOM 1603 C CA . ALA B 1 36 ? -13.031 -15.383 -16.688 1 53.62 36 ALA B CA 1
ATOM 1604 C C . ALA B 1 36 ? -12.438 -15.117 -15.312 1 53.62 36 ALA B C 1
ATOM 1606 O O . ALA B 1 36 ? -12.516 -13.992 -14.805 1 53.62 36 ALA B O 1
ATOM 1607 N N . LYS B 1 37 ? -12.188 -16.172 -14.703 1 71.38 37 LYS B N 1
ATOM 1608 C CA . LYS B 1 37 ? -11.625 -16.125 -13.352 1 71.38 37 LYS B CA 1
ATOM 1609 C C . LYS B 1 37 ? -10.125 -15.844 -13.398 1 71.38 37 LYS B C 1
ATOM 1611 O O . LYS B 1 37 ? -9.359 -16.609 -13.984 1 71.38 37 LYS B O 1
ATOM 1616 N N . LYS B 1 38 ? -9.781 -14.664 -12.969 1 86.69 38 LYS B N 1
ATOM 1617 C CA . LYS B 1 38 ? -8.367 -14.312 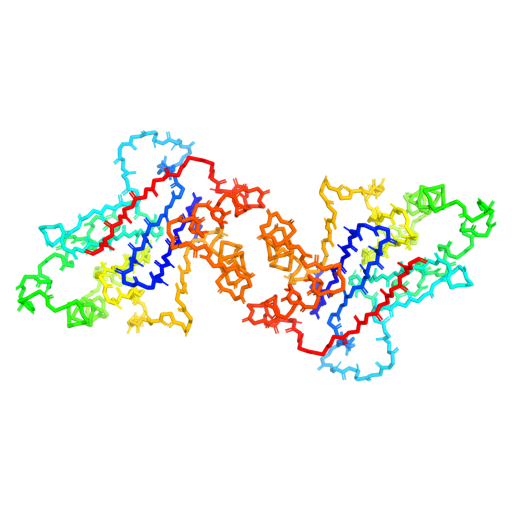-12.867 1 86.69 38 LYS B CA 1
ATOM 1618 C C . LYS B 1 38 ? -7.633 -15.266 -11.93 1 86.69 38 LYS B C 1
ATOM 1620 O O . LYS B 1 38 ? -6.402 -15.336 -11.945 1 86.69 38 LYS B O 1
ATOM 1625 N N . VAL B 1 39 ? -8.375 -15.953 -11.234 1 93.56 39 VAL B N 1
ATOM 1626 C CA . VAL B 1 39 ? -7.848 -16.938 -10.305 1 93.56 39 VAL B CA 1
ATOM 1627 C C . VAL B 1 39 ? -8.438 -18.312 -10.617 1 93.56 39 VAL B C 1
ATOM 1629 O O . VAL B 1 39 ? -9.656 -18.453 -10.75 1 93.56 39 VAL B O 1
ATOM 1632 N N . ARG B 1 40 ? -7.539 -19.297 -10.812 1 93.06 40 ARG B N 1
ATOM 1633 C CA . ARG B 1 40 ? -8.055 -20.625 -11.148 1 93.06 40 ARG B CA 1
ATOM 1634 C C . ARG B 1 40 ? -7.086 -21.719 -10.695 1 93.06 40 ARG B C 1
ATOM 1636 O O . ARG B 1 40 ? -5.926 -21.438 -10.398 1 93.06 40 ARG B O 1
ATOM 1643 N N . ARG B 1 41 ? -7.609 -22.938 -10.688 1 96.12 41 ARG B N 1
ATOM 1644 C CA . ARG B 1 41 ? -6.789 -24.094 -10.383 1 96.12 41 ARG B CA 1
ATOM 1645 C C . ARG B 1 41 ? -6.207 -24.703 -11.656 1 96.12 41 ARG B C 1
ATOM 1647 O O . ARG B 1 41 ? -6.816 -24.625 -12.727 1 96.12 41 ARG B O 1
ATOM 1654 N N . LEU B 1 42 ? -5.074 -25.25 -11.5 1 96.38 42 LEU B N 1
ATOM 1655 C CA . LEU B 1 42 ? -4.355 -25.953 -12.555 1 96.38 42 LEU B CA 1
ATOM 1656 C C . LEU B 1 42 ? -3.791 -27.281 -12.039 1 96.38 42 LEU B C 1
ATOM 1658 O O . LEU B 1 42 ? -4.027 -27.656 -10.891 1 96.38 42 LEU B O 1
ATOM 1662 N N . GLY B 1 43 ? -3.168 -28.047 -12.93 1 95.69 43 GLY B N 1
ATOM 1663 C CA . GLY B 1 43 ? -2.457 -29.25 -12.539 1 95.69 43 GLY B CA 1
ATOM 1664 C C . GLY B 1 43 ? -3.336 -30.25 -11.812 1 95.69 43 GLY B C 1
ATOM 1665 O O . GLY B 1 43 ? -2.965 -30.766 -10.75 1 95.69 43 GLY B O 1
ATOM 1666 N N . GLU B 1 44 ? -4.535 -30.406 -12.359 1 93.5 44 GLU B N 1
ATOM 1667 C CA . GLU B 1 44 ? -5.504 -31.328 -11.781 1 93.5 44 GLU B CA 1
ATOM 1668 C C . GLU B 1 44 ? -5.824 -30.953 -10.336 1 93.5 44 GLU B C 1
ATOM 1670 O O . GLU B 1 44 ? -5.922 -31.828 -9.469 1 93.5 44 GLU B O 1
ATOM 1675 N N . GLY B 1 45 ? -5.746 -29.672 -10.055 1 95 45 GLY B N 1
ATOM 1676 C CA . GLY B 1 45 ? -6.18 -29.156 -8.766 1 95 45 GLY B CA 1
ATOM 1677 C C . GLY B 1 45 ? -5.043 -28.984 -7.777 1 95 45 GLY B C 1
ATOM 1678 O O . GLY B 1 45 ? -5.246 -28.469 -6.672 1 95 45 GLY B O 1
ATOM 1679 N N . LYS B 1 46 ? -3.852 -29.25 -8.203 1 96.75 46 LYS B N 1
ATOM 1680 C CA . LYS B 1 46 ? -2.73 -29.234 -7.27 1 96.75 46 LYS B CA 1
ATOM 1681 C C . LYS B 1 46 ? -2.014 -27.891 -7.297 1 96.75 46 LYS B C 1
ATOM 1683 O O . LYS B 1 46 ? -1.112 -27.641 -6.496 1 96.75 46 LYS B O 1
ATOM 1688 N N . VAL B 1 47 ? -2.4 -27.078 -8.227 1 98.25 47 VAL B N 1
ATOM 1689 C CA . VAL B 1 47 ? -1.795 -25.75 -8.391 1 98.25 47 VAL B CA 1
ATOM 1690 C C . VAL B 1 47 ? -2.887 -24.688 -8.445 1 98.25 47 VAL B C 1
ATOM 1692 O O . VAL B 1 47 ? -3.92 -24.875 -9.094 1 98.25 47 VAL B O 1
ATOM 1695 N N . ILE B 1 48 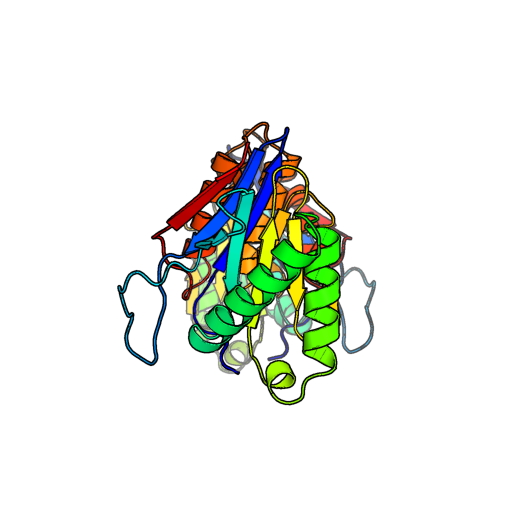? -2.695 -23.672 -7.68 1 98.12 48 ILE B N 1
ATOM 1696 C CA . ILE B 1 48 ? -3.555 -22.5 -7.816 1 98.12 48 ILE B CA 1
ATOM 1697 C C . ILE B 1 48 ? -2.787 -21.375 -8.508 1 98.12 48 ILE B C 1
ATOM 1699 O O . ILE B 1 48 ? -1.562 -21.281 -8.383 1 98.12 48 ILE B O 1
ATOM 1703 N N . SER B 1 49 ? -3.59 -20.516 -9.219 1 97.44 49 SER B N 1
ATOM 1704 C CA . SER B 1 49 ? -2.904 -19.531 -10.055 1 97.44 49 SER B CA 1
ATOM 1705 C C . SER B 1 49 ? -3.725 -18.25 -10.188 1 97.44 49 SER B C 1
ATOM 1707 O O . SER B 1 49 ? -4.93 -18.25 -9.93 1 97.44 49 SER B O 1
ATOM 1709 N N . GLY B 1 50 ? -3.043 -17.203 -10.5 1 95.38 50 GLY B N 1
ATOM 1710 C CA . GLY B 1 50 ? -3.609 -15.922 -10.906 1 95.38 50 GLY B CA 1
ATOM 1711 C C . GLY B 1 50 ? -2.76 -15.195 -11.93 1 95.38 50 GLY B C 1
ATOM 1712 O O . GLY B 1 50 ? -1.568 -15.477 -12.07 1 95.38 50 GLY B O 1
ATOM 1713 N N . PHE B 1 51 ? -3.469 -14.336 -12.664 1 92.75 51 PHE B N 1
ATOM 1714 C CA . PHE B 1 51 ? -2.695 -13.625 -13.672 1 92.75 51 PHE B CA 1
ATOM 1715 C C . PHE B 1 51 ? -3.033 -12.141 -13.664 1 92.75 51 PHE B C 1
ATOM 1717 O O . PHE B 1 51 ? -4.078 -11.742 -13.148 1 92.75 51 PHE B O 1
ATOM 1724 N N . ALA B 1 52 ? -2.127 -11.359 -14.07 1 90.12 52 ALA B N 1
ATOM 1725 C CA . ALA B 1 52 ? -2.32 -9.953 -14.398 1 90.12 52 ALA B CA 1
ATOM 1726 C C . ALA B 1 52 ? -1.919 -9.664 -15.844 1 90.12 52 ALA B C 1
ATOM 1728 O O . ALA B 1 52 ? -0.861 -10.102 -16.297 1 90.12 52 ALA B O 1
ATOM 1729 N N . GLY B 1 53 ? -2.773 -8.953 -16.562 1 86.88 53 GLY B N 1
ATOM 1730 C CA . GLY B 1 53 ? -2.531 -8.68 -17.969 1 86.88 53 GLY B CA 1
ATOM 1731 C C . GLY B 1 53 ? -3.684 -9.094 -18.859 1 86.88 53 GLY B C 1
ATOM 1732 O O . GLY B 1 53 ? -4.832 -9.156 -18.422 1 86.88 53 GLY B O 1
ATOM 1733 N N . SER B 1 54 ? -3.395 -9.336 -20.078 1 83.88 54 SER B N 1
ATOM 1734 C CA . SER B 1 54 ? -4.418 -9.703 -21.062 1 83.88 54 SER B CA 1
ATOM 1735 C C . SER B 1 54 ? -4.953 -11.109 -20.797 1 83.88 54 SER B C 1
ATOM 1737 O O . SER B 1 54 ? -4.18 -12.039 -20.547 1 83.88 54 SER B O 1
ATOM 1739 N N . VAL B 1 55 ? -6.277 -11.227 -20.984 1 84.38 55 VAL B N 1
ATOM 1740 C CA . VAL B 1 55 ? -6.918 -12.516 -20.766 1 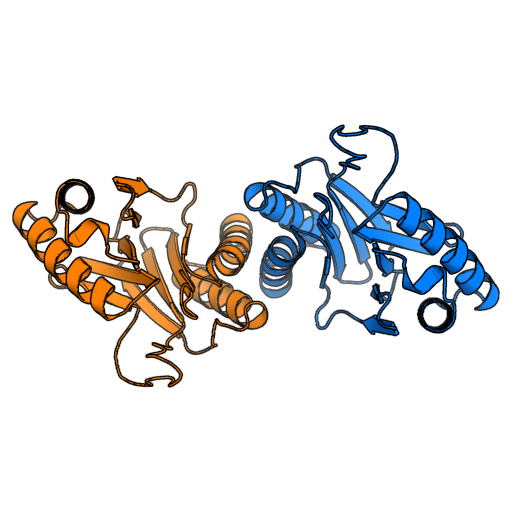84.38 55 VAL B CA 1
ATOM 1741 C C . VAL B 1 55 ? -6.418 -13.523 -21.797 1 84.38 55 VAL B C 1
ATOM 1743 O O . VAL B 1 55 ? -6.09 -14.664 -21.453 1 84.38 55 VAL B O 1
ATOM 1746 N N . ALA B 1 56 ? -6.371 -13.023 -23 1 85.31 56 ALA B N 1
ATOM 1747 C CA . ALA B 1 56 ? -5.934 -13.906 -24.078 1 85.31 56 ALA B CA 1
ATOM 1748 C C . ALA B 1 56 ? -4.516 -14.414 -23.844 1 85.31 56 ALA B C 1
ATOM 1750 O O . ALA B 1 56 ? -4.227 -15.594 -24.047 1 85.31 56 ALA B O 1
ATOM 1751 N N . ASP B 1 57 ? -3.686 -13.586 -23.422 1 89.19 57 ASP B N 1
ATOM 1752 C CA . ASP B 1 57 ? -2.309 -13.969 -23.125 1 89.19 57 ASP B CA 1
ATOM 1753 C C . ASP B 1 57 ? -2.242 -14.914 -21.922 1 89.19 57 ASP B C 1
ATOM 1755 O O . ASP B 1 57 ? -1.44 -15.852 -21.906 1 89.19 57 ASP B O 1
ATOM 1759 N N . ALA B 1 58 ? -3.059 -14.648 -21.016 1 90.44 58 ALA B N 1
ATOM 1760 C CA . ALA B 1 58 ? -3.096 -15.484 -19.812 1 90.44 58 ALA B CA 1
ATOM 1761 C C . ALA B 1 58 ? -3.514 -16.906 -20.156 1 90.44 58 ALA B C 1
ATOM 1763 O O . ALA B 1 58 ? -2.934 -17.875 -19.656 1 90.44 58 ALA B O 1
ATOM 1764 N N . LEU B 1 59 ? -4.473 -17.047 -21 1 89.88 59 LEU B N 1
ATOM 1765 C CA . LEU B 1 59 ? -4.941 -18.375 -21.391 1 89.88 59 LEU B CA 1
ATOM 1766 C C . LEU B 1 59 ? -3.844 -19.141 -22.109 1 89.88 59 LEU B C 1
ATOM 1768 O O . LEU B 1 59 ? -3.691 -20.344 -21.906 1 89.88 59 LEU B O 1
ATOM 1772 N N . ALA B 1 60 ? -3.156 -18.422 -22.906 1 91.94 60 ALA B N 1
ATOM 1773 C CA . ALA B 1 60 ? -2.035 -19.047 -23.594 1 91.94 60 ALA B CA 1
ATOM 1774 C C . ALA B 1 60 ? -0.972 -19.516 -22.609 1 91.94 60 ALA B C 1
ATOM 1776 O O . ALA B 1 60 ? -0.424 -20.609 -22.75 1 91.94 60 ALA B O 1
ATOM 1777 N N . LEU B 1 61 ? -0.696 -18.734 -21.688 1 93.62 61 LEU B N 1
ATOM 1778 C CA . LEU B 1 61 ? 0.292 -19.078 -20.672 1 93.62 61 LEU B CA 1
ATOM 1779 C C . LEU B 1 61 ? -0.181 -20.25 -19.828 1 93.62 61 LEU B C 1
ATOM 1781 O O . LEU B 1 61 ? 0.61 -21.141 -19.484 1 93.62 61 LEU B O 1
ATOM 1785 N N . TYR B 1 62 ? -1.442 -20.25 -19.516 1 94.81 62 TYR B N 1
ATOM 1786 C CA . TYR B 1 62 ? -2 -21.344 -18.734 1 94.81 62 TYR B CA 1
ATOM 1787 C C . TYR B 1 62 ? -1.833 -22.672 -19.453 1 94.81 62 TYR B C 1
ATOM 1789 O O . TYR B 1 62 ? -1.442 -23.672 -18.859 1 94.81 62 TYR B O 1
ATOM 1797 N N . GLU B 1 63 ? -2.145 -22.609 -20.672 1 95.62 63 GLU B N 1
ATOM 1798 C CA . GLU B 1 63 ? -2.037 -23.828 -21.469 1 95.62 63 GLU B CA 1
ATOM 1799 C C . GLU B 1 63 ? -0.599 -24.344 -21.5 1 95.62 63 GLU B C 1
ATOM 1801 O O . GLU B 1 63 ? -0.355 -25.531 -21.297 1 95.62 63 GLU B O 1
ATOM 1806 N N . ARG B 1 64 ? 0.285 -23.484 -21.734 1 95.19 64 ARG B N 1
ATOM 1807 C CA . ARG B 1 64 ? 1.693 -23.859 -21.781 1 95.19 64 ARG B CA 1
ATOM 1808 C C . ARG B 1 64 ? 2.174 -24.344 -20.406 1 95.19 64 ARG B C 1
ATOM 1810 O O . ARG B 1 64 ? 2.914 -25.328 -20.312 1 95.19 64 ARG B O 1
ATOM 1817 N N . PHE B 1 65 ? 1.741 -23.703 -19.406 1 97.38 65 PHE B N 1
ATOM 1818 C CA . PHE B 1 65 ? 2.135 -24.094 -18.062 1 97.38 65 PHE B CA 1
ATOM 1819 C C . PHE B 1 65 ? 1.669 -25.516 -17.75 1 97.38 65 PHE B C 1
ATOM 1821 O O . PHE B 1 65 ? 2.414 -26.312 -17.172 1 97.38 65 PHE B O 1
ATOM 1828 N N . GLU B 1 66 ? 0.447 -25.75 -18.062 1 97.5 66 GLU B N 1
ATOM 1829 C CA . GLU B 1 66 ? -0.095 -27.078 -17.828 1 97.5 66 GLU B CA 1
ATOM 1830 C C . GLU B 1 66 ? 0.764 -28.156 -18.484 1 97.5 66 GLU B C 1
ATOM 1832 O O . GLU B 1 66 ? 1.039 -29.188 -17.891 1 97.5 66 GLU B O 1
ATOM 1837 N N . GLY B 1 67 ? 1.157 -27.891 -19.688 1 97.38 67 GLY B N 1
ATOM 1838 C CA . GLY B 1 67 ? 2.043 -28.812 -20.375 1 97.38 67 GLY B CA 1
ATOM 1839 C C . GLY B 1 67 ? 3.367 -29.016 -19.656 1 97.38 67 GLY B C 1
ATOM 1840 O O . GLY B 1 67 ? 3.812 -30.141 -19.484 1 97.38 67 GLY B O 1
ATOM 1841 N N . LYS B 1 68 ? 3.947 -27.906 -19.25 1 97.81 68 LYS B N 1
ATOM 1842 C CA . LYS B 1 68 ? 5.215 -27.969 -18.531 1 97.81 68 LYS B CA 1
ATOM 1843 C C . LYS B 1 68 ? 5.051 -28.672 -17.188 1 97.81 68 LYS B C 1
ATOM 1845 O O . LYS B 1 68 ? 5.926 -29.438 -16.766 1 97.81 68 LYS B O 1
ATOM 1850 N N . TYR B 1 69 ? 3.961 -28.422 -16.547 1 98.19 69 TYR B N 1
ATOM 1851 C CA . TYR B 1 69 ? 3.697 -29.047 -15.258 1 98.19 69 TYR B CA 1
ATOM 1852 C C . TYR B 1 69 ? 3.578 -30.562 -15.391 1 98.19 69 TYR B C 1
ATOM 1854 O O . TYR B 1 69 ? 4.125 -31.297 -14.57 1 98.19 69 TYR B O 1
ATOM 1862 N N . LYS B 1 70 ? 2.9 -31.031 -16.422 1 97.19 70 LYS B N 1
ATOM 1863 C CA . LYS B 1 70 ? 2.758 -32.469 -16.688 1 97.19 70 LYS B CA 1
ATOM 1864 C C . LYS B 1 70 ? 4.109 -33.094 -17.016 1 97.19 70 LYS B C 1
ATOM 1866 O O . LYS B 1 70 ? 4.457 -34.125 -16.438 1 97.19 70 LYS B O 1
ATOM 1871 N N . SER B 1 71 ? 4.852 -32.438 -17.812 1 97.12 71 SER B N 1
ATOM 1872 C CA . SER B 1 71 ? 6.141 -32.969 -18.219 1 97.12 71 SER B CA 1
ATOM 1873 C C . SER B 1 71 ? 7.141 -32.969 -17.078 1 97.12 71 SER B C 1
ATOM 1875 O O . SER B 1 71 ? 8.109 -33.75 -17.078 1 97.12 71 SER B O 1
ATOM 1877 N N . SER B 1 72 ? 6.898 -32.125 -16.125 1 97.44 72 SER B N 1
ATOM 1878 C CA . SER B 1 72 ? 7.777 -32.031 -14.969 1 97.44 72 SER B CA 1
ATOM 1879 C C . SER B 1 72 ? 7.328 -32.969 -13.852 1 97.44 72 SER B C 1
ATOM 1881 O O . SER B 1 72 ? 7.812 -32.875 -12.727 1 97.44 72 SER B O 1
ATOM 1883 N N . HIS B 1 73 ? 6.336 -33.812 -14.133 1 96.69 73 HIS B N 1
ATOM 1884 C CA . HIS B 1 73 ? 5.789 -34.781 -13.172 1 96.69 73 HIS B CA 1
ATOM 1885 C C . HIS B 1 73 ? 5.312 -34.062 -11.906 1 96.69 73 HIS B C 1
ATOM 1887 O O . HIS B 1 73 ? 5.594 -34.531 -10.797 1 96.69 73 HIS B O 1
ATOM 1893 N N . GLY B 1 74 ? 4.836 -32.875 -12.055 1 96.56 74 GLY B N 1
ATOM 1894 C CA . GLY B 1 74 ? 4.18 -32.188 -10.961 1 96.56 74 GLY B CA 1
ATOM 1895 C C . GLY B 1 74 ? 5.125 -31.297 -10.164 1 96.56 74 GLY B C 1
ATOM 1896 O O . GLY B 1 74 ? 4.77 -30.812 -9.094 1 96.56 74 GLY B O 1
ATOM 1897 N N . ASN B 1 75 ? 6.34 -31.125 -10.562 1 97.56 75 ASN B N 1
ATOM 1898 C CA . ASN B 1 75 ? 7.277 -30.219 -9.914 1 97.56 75 ASN B CA 1
ATOM 1899 C C . ASN B 1 75 ? 7.035 -28.781 -10.336 1 97.56 75 ASN B C 1
ATOM 1901 O O . ASN B 1 75 ? 7.359 -28.391 -11.461 1 97.56 75 ASN B O 1
ATOM 1905 N N . LEU B 1 76 ? 6.547 -28.062 -9.438 1 98.12 76 LEU B N 1
ATOM 1906 C CA . LEU B 1 76 ? 6.098 -26.719 -9.742 1 98.12 76 LEU B CA 1
ATOM 1907 C C . LEU B 1 76 ? 7.266 -25.844 -10.195 1 98.12 76 LEU B C 1
ATOM 1909 O O . LEU B 1 76 ? 7.156 -25.109 -11.188 1 98.12 76 LEU B O 1
ATOM 1913 N N . MET B 1 77 ? 8.352 -25.891 -9.469 1 97.69 77 MET B N 1
ATOM 1914 C CA . MET B 1 77 ? 9.516 -25.078 -9.797 1 97.69 77 MET B CA 1
ATOM 1915 C C . MET B 1 77 ? 10.047 -25.406 -11.188 1 97.69 77 MET B C 1
ATOM 1917 O O . MET B 1 77 ? 10.328 -24.516 -11.977 1 97.69 77 MET B O 1
ATOM 1921 N N . LYS B 1 78 ? 10.172 -26.594 -11.461 1 97.81 78 LYS B N 1
ATOM 1922 C CA . LYS B 1 78 ? 10.656 -27.031 -12.766 1 97.81 78 LYS B CA 1
ATOM 1923 C C . LYS B 1 78 ? 9.719 -26.547 -13.875 1 97.81 78 LYS B C 1
ATOM 1925 O O . LYS B 1 78 ? 10.18 -26.078 -14.914 1 97.81 78 LYS B O 1
ATOM 1930 N N . ALA B 1 79 ? 8.461 -26.703 -13.625 1 98 79 ALA B N 1
ATOM 1931 C CA . ALA B 1 79 ? 7.48 -26.25 -14.602 1 98 79 ALA B CA 1
ATOM 1932 C C . ALA B 1 79 ? 7.609 -24.75 -14.859 1 98 79 ALA B C 1
ATOM 1934 O O . ALA B 1 79 ? 7.562 -24.312 -16 1 98 79 ALA B O 1
ATOM 1935 N N . ALA B 1 80 ? 7.766 -24 -13.812 1 98 80 ALA B N 1
ATOM 1936 C CA . ALA B 1 80 ? 7.902 -22.562 -13.914 1 98 80 ALA B CA 1
ATOM 1937 C C . ALA B 1 80 ? 9.148 -22.188 -14.719 1 98 80 ALA B C 1
ATOM 1939 O O . ALA B 1 80 ? 9.086 -21.328 -15.609 1 98 80 ALA B O 1
ATOM 1940 N N . VAL B 1 81 ? 10.211 -22.812 -14.445 1 97.25 81 VAL B N 1
ATOM 1941 C CA . VAL B 1 81 ? 11.484 -22.531 -15.109 1 97.25 81 VAL B CA 1
ATOM 1942 C C . VAL B 1 81 ? 11.391 -22.906 -16.578 1 97.25 81 VAL B C 1
ATOM 1944 O O . VAL B 1 81 ? 11.844 -22.156 -17.453 1 97.25 81 VAL B O 1
ATOM 1947 N N . GLU B 1 82 ? 10.82 -24 -16.875 1 96.94 82 GLU B N 1
ATOM 1948 C CA . GLU B 1 82 ? 10.68 -24.453 -18.266 1 96.94 82 GLU B CA 1
ATOM 1949 C C . GLU B 1 82 ? 9.789 -23.5 -19.062 1 96.94 82 GLU B C 1
ATOM 1951 O O . GLU B 1 82 ? 10.062 -23.234 -20.234 1 96.94 82 GLU B O 1
ATOM 1956 N N . LEU B 1 83 ? 8.742 -23.078 -18.438 1 96.81 83 LEU B N 1
ATOM 1957 C CA . LEU B 1 83 ? 7.887 -22.109 -19.109 1 96.81 83 LEU B CA 1
ATOM 1958 C C . LEU B 1 83 ? 8.664 -20.828 -19.406 1 96.81 83 LEU B C 1
ATOM 1960 O O . LEU B 1 83 ? 8.555 -20.281 -20.5 1 96.81 83 LEU B O 1
ATOM 1964 N N . THR B 1 84 ? 9.406 -20.391 -18.453 1 95.5 84 THR B N 1
ATOM 1965 C CA . THR B 1 84 ? 10.18 -19.172 -18.625 1 95.5 84 THR B CA 1
ATOM 1966 C C . THR B 1 84 ? 11.188 -19.328 -19.766 1 95.5 84 THR B C 1
ATOM 1968 O O . THR B 1 84 ? 11.391 -18.391 -20.547 1 95.5 84 THR B O 1
ATOM 1971 N N . LYS B 1 85 ? 11.805 -20.391 -19.828 1 93.94 85 LYS B N 1
ATOM 1972 C CA . LYS B 1 85 ? 12.75 -20.688 -20.906 1 93.94 85 LYS B CA 1
ATOM 1973 C C . LYS B 1 85 ? 12.062 -20.641 -22.266 1 93.94 85 LYS B C 1
ATOM 1975 O O . LYS B 1 85 ? 12.562 -20 -23.188 1 93.94 85 LYS B O 1
ATOM 1980 N N . GLU B 1 86 ? 10.992 -21.266 -22.297 1 94.19 86 GLU B N 1
ATOM 1981 C CA . GLU B 1 86 ? 10.234 -21.25 -23.547 1 94.19 86 GLU B CA 1
ATOM 1982 C C . GLU B 1 86 ? 9.781 -19.844 -23.922 1 94.19 86 GLU B C 1
ATOM 1984 O O . GLU B 1 86 ? 9.828 -19.453 -25.078 1 94.19 86 GLU B O 1
ATOM 1989 N N . TRP B 1 87 ? 9.32 -19.172 -22.906 1 92.81 87 TRP B N 1
ATOM 1990 C CA . TRP B 1 87 ? 8.82 -17.812 -23.078 1 92.81 87 TRP B CA 1
ATOM 1991 C C . TRP B 1 87 ? 9.891 -16.906 -23.688 1 92.81 87 TRP B C 1
ATOM 1993 O O . TRP B 1 87 ? 9.625 -16.141 -24.625 1 92.81 87 TRP B O 1
ATOM 2003 N N . ARG B 1 88 ? 11.062 -17.094 -23.312 1 90.31 88 ARG B N 1
ATOM 2004 C CA . ARG B 1 88 ? 12.18 -16.25 -23.766 1 90.31 88 ARG B CA 1
ATOM 2005 C C . ARG B 1 88 ? 12.641 -16.656 -25.156 1 90.31 88 ARG B C 1
ATOM 2007 O O . ARG B 1 88 ? 13.18 -15.828 -25.891 1 90.31 88 ARG B O 1
ATOM 2014 N N . MET B 1 89 ? 12.438 -17.812 -25.453 1 90.06 89 MET B N 1
ATOM 2015 C CA . MET B 1 89 ? 12.992 -18.344 -26.703 1 90.06 89 MET B CA 1
ATOM 2016 C C . MET B 1 89 ? 12 -18.203 -27.844 1 90.06 89 MET B C 1
ATOM 2018 O O . MET B 1 89 ? 12.398 -18.078 -29 1 90.06 89 MET B O 1
ATOM 2022 N N . ASP B 1 90 ? 10.766 -18.203 -27.516 1 89.44 90 ASP B N 1
ATOM 2023 C CA . ASP B 1 90 ? 9.719 -18.203 -28.547 1 89.44 90 ASP B CA 1
ATOM 2024 C C . ASP B 1 90 ? 9.312 -16.781 -28.906 1 89.44 90 ASP B C 1
ATOM 2026 O O . ASP B 1 90 ? 8.836 -16.031 -28.047 1 89.44 90 ASP B O 1
ATOM 2030 N N . LYS B 1 91 ? 9.367 -16.406 -30.141 1 88 91 LYS B N 1
ATOM 2031 C CA . LYS B 1 91 ? 9.078 -15.062 -30.609 1 88 91 LYS B CA 1
ATOM 2032 C C . LYS B 1 91 ? 7.625 -14.68 -30.328 1 88 91 LYS B C 1
ATOM 2034 O O . LYS B 1 91 ? 7.34 -13.547 -29.953 1 88 91 LYS B O 1
ATOM 2039 N N . ALA B 1 92 ? 6.762 -15.641 -30.516 1 85.62 92 ALA B N 1
ATOM 2040 C CA . ALA B 1 92 ? 5.344 -15.383 -30.297 1 85.62 92 ALA B CA 1
ATOM 2041 C C . ALA B 1 92 ? 5.059 -15.133 -28.812 1 85.62 92 ALA B C 1
ATOM 2043 O O . ALA B 1 92 ? 4.25 -14.266 -28.469 1 85.62 92 ALA B O 1
ATOM 2044 N N . LEU B 1 93 ? 5.758 -15.781 -27.984 1 85.38 93 LEU B N 1
ATOM 2045 C CA . LEU B 1 93 ? 5.527 -15.68 -26.547 1 85.38 93 LEU B CA 1
ATOM 2046 C C . LEU B 1 93 ? 6.117 -14.391 -25.984 1 85.38 93 LEU B C 1
ATOM 2048 O O . LEU B 1 93 ? 5.602 -13.836 -25.016 1 85.38 93 LEU B O 1
ATOM 2052 N N . ARG B 1 94 ? 7.164 -13.93 -26.625 1 87.25 94 ARG B N 1
ATOM 2053 C CA . ARG B 1 94 ? 7.836 -12.727 -26.141 1 87.25 94 ARG B CA 1
ATOM 2054 C C . ARG B 1 94 ? 6.91 -11.516 -26.219 1 87.25 94 ARG B C 1
ATOM 2056 O O . ARG B 1 94 ? 7.145 -10.508 -25.547 1 87.25 94 ARG B O 1
ATOM 2063 N N . ARG B 1 95 ? 5.91 -11.703 -26.969 1 86.94 95 ARG B N 1
ATOM 2064 C CA . ARG B 1 95 ? 5.008 -10.578 -27.188 1 86.94 95 ARG B CA 1
ATOM 2065 C C . ARG B 1 95 ? 3.869 -10.586 -26.172 1 86.94 95 ARG B C 1
ATOM 2067 O O . ARG B 1 95 ? 3.08 -9.641 -26.109 1 86.94 95 ARG B O 1
ATOM 2074 N N . LEU B 1 96 ? 3.814 -11.703 -25.406 1 86.12 96 LEU B N 1
ATOM 2075 C CA . LEU B 1 96 ? 2.719 -11.805 -24.453 1 86.12 96 LEU B CA 1
ATOM 2076 C C . LEU B 1 96 ? 2.879 -10.797 -23.328 1 86.12 96 LEU B C 1
ATOM 2078 O O . LEU B 1 96 ? 3.988 -10.578 -22.828 1 86.12 96 LEU B O 1
ATOM 2082 N N . GLU B 1 97 ? 1.799 -10.133 -23.016 1 87.5 97 GLU B N 1
ATOM 2083 C CA . GLU B 1 97 ? 1.773 -9.141 -21.953 1 87.5 97 GLU B CA 1
ATOM 2084 C C . GLU B 1 97 ? 0.95 -9.617 -20.766 1 87.5 97 GLU B C 1
ATOM 2086 O O . GLU B 1 97 ? -0.207 -9.227 -20.609 1 87.5 97 GLU B O 1
ATOM 2091 N N . ALA B 1 98 ? 1.542 -10.422 -19.969 1 89 98 ALA B N 1
ATOM 2092 C CA . ALA B 1 98 ? 0.893 -10.945 -18.766 1 89 98 ALA B CA 1
ATOM 2093 C C . ALA B 1 98 ? 1.925 -11.438 -17.766 1 89 98 ALA B C 1
ATOM 2095 O O . ALA B 1 98 ? 3.098 -11.617 -18.094 1 89 98 ALA B O 1
ATOM 2096 N N . LEU B 1 99 ? 1.529 -11.445 -16.531 1 93.62 99 LEU B N 1
ATOM 2097 C CA . LEU B 1 99 ? 2.26 -12.078 -15.445 1 93.62 99 LEU B CA 1
ATOM 2098 C C . LEU B 1 99 ? 1.464 -13.242 -14.859 1 93.62 99 LEU B C 1
ATOM 2100 O O . LEU B 1 99 ? 0.238 -13.164 -14.742 1 93.62 99 LEU B O 1
ATOM 2104 N N . LEU B 1 100 ? 2.182 -14.289 -14.547 1 95.31 100 LEU B N 1
ATOM 2105 C CA . LEU B 1 100 ? 1.506 -15.469 -14.016 1 95.31 100 LEU B CA 1
ATOM 2106 C C . LEU B 1 100 ? 2.023 -15.812 -12.617 1 95.31 100 LEU B C 1
ATOM 2108 O O . LEU B 1 100 ? 3.234 -15.914 -12.414 1 95.31 100 LEU B O 1
ATOM 2112 N N . LEU B 1 101 ? 1.104 -15.875 -11.719 1 97.31 101 LEU B N 1
ATOM 2113 C CA . LEU B 1 101 ? 1.378 -16.391 -10.383 1 97.31 101 LEU B CA 1
ATOM 2114 C C . LEU B 1 101 ? 0.909 -17.828 -10.242 1 97.31 101 LEU B C 1
ATOM 2116 O O . LEU B 1 101 ? -0.24 -18.156 -10.562 1 97.31 101 LEU B O 1
ATOM 2120 N N . VAL B 1 102 ? 1.782 -18.719 -9.781 1 98.38 102 VAL B N 1
ATOM 2121 C CA . VAL B 1 102 ? 1.414 -20.109 -9.547 1 98.38 102 VAL B CA 1
ATOM 2122 C C . VAL B 1 102 ? 1.883 -20.547 -8.156 1 98.38 102 VAL B C 1
ATOM 2124 O O . VAL B 1 102 ? 2.941 -20.109 -7.691 1 98.38 102 VAL B O 1
ATOM 2127 N N . ALA B 1 103 ? 1.056 -21.359 -7.539 1 98.44 103 ALA B N 1
ATOM 2128 C CA . ALA B 1 103 ? 1.407 -21.797 -6.188 1 98.44 103 ALA B CA 1
ATOM 2129 C C . ALA B 1 103 ? 0.896 -23.203 -5.918 1 98.44 103 ALA B C 1
ATOM 2131 O O . ALA B 1 103 ? -0.14 -23.609 -6.449 1 98.44 103 ALA B O 1
ATOM 2132 N N . ASP B 1 104 ? 1.656 -23.953 -5.211 1 97.31 104 ASP B N 1
ATOM 2133 C CA . ASP B 1 104 ? 1.163 -25.156 -4.566 1 97.31 104 ASP B CA 1
ATOM 2134 C C . ASP B 1 104 ? 1.214 -25.031 -3.047 1 97.31 104 ASP B C 1
ATOM 2136 O O . ASP B 1 104 ? 1.249 -23.922 -2.51 1 97.31 104 ASP B O 1
ATOM 2140 N N . LYS B 1 105 ? 1.138 -26.109 -2.381 1 94.31 105 LYS B N 1
ATOM 2141 C CA . LYS B 1 105 ? 1.022 -26.078 -0.925 1 94.31 105 LYS B CA 1
ATOM 2142 C C . LYS B 1 105 ? 2.268 -25.469 -0.288 1 94.31 105 LYS B C 1
ATOM 2144 O O . LYS B 1 105 ? 2.195 -24.875 0.793 1 94.31 105 LYS B O 1
ATOM 2149 N N . GLU B 1 106 ? 3.365 -25.484 -0.984 1 92.69 106 GLU B N 1
ATOM 2150 C CA . GLU B 1 106 ? 4.637 -25.141 -0.352 1 92.69 106 GLU B CA 1
ATOM 2151 C C . GLU B 1 106 ? 5.25 -23.891 -0.98 1 92.69 106 GLU B C 1
ATOM 2153 O O . GLU B 1 106 ? 5.988 -23.156 -0.322 1 92.69 106 GLU B O 1
ATOM 2158 N N . ASN B 1 107 ? 4.891 -23.672 -2.205 1 95.81 107 ASN B N 1
ATOM 2159 C CA . ASN B 1 107 ? 5.641 -22.656 -2.947 1 95.81 107 ASN B CA 1
ATOM 2160 C C . ASN B 1 107 ? 4.707 -21.703 -3.695 1 95.81 107 ASN B C 1
ATOM 2162 O O . ASN B 1 107 ? 3.605 -22.094 -4.086 1 95.81 107 ASN B O 1
ATOM 2166 N N . ILE B 1 108 ? 5.188 -20.516 -3.832 1 97.94 108 ILE B N 1
ATOM 2167 C CA . ILE B 1 108 ? 4.586 -19.516 -4.715 1 97.94 108 ILE B CA 1
ATOM 2168 C C . ILE B 1 108 ? 5.641 -19 -5.691 1 97.94 108 ILE B C 1
ATOM 2170 O O . ILE B 1 108 ? 6.75 -18.641 -5.285 1 97.94 108 ILE B O 1
ATOM 2174 N N . PHE B 1 109 ? 5.32 -18.953 -6.992 1 97.94 109 PHE B N 1
ATOM 2175 C CA . PHE B 1 109 ? 6.25 -18.438 -7.984 1 97.94 109 PHE B CA 1
ATOM 2176 C C . PHE B 1 109 ? 5.559 -17.406 -8.875 1 97.94 109 PHE B C 1
ATOM 2178 O O . PHE B 1 109 ? 4.41 -17.594 -9.281 1 97.94 109 PHE B O 1
ATOM 2185 N N . LEU B 1 110 ? 6.246 -16.344 -9.094 1 97.69 110 LEU B N 1
ATOM 2186 C CA . LEU B 1 110 ? 5.855 -15.391 -10.125 1 97.69 110 LEU B CA 1
ATOM 2187 C C . LEU B 1 110 ? 6.641 -15.625 -11.414 1 97.69 110 LEU B C 1
ATOM 2189 O O . LEU B 1 110 ? 7.871 -15.633 -11.398 1 97.69 110 LEU B O 1
ATOM 2193 N N . ILE B 1 111 ? 5.898 -15.805 -12.453 1 96.75 111 ILE B N 1
ATOM 2194 C CA . ILE B 1 111 ? 6.5 -16.047 -13.766 1 96.75 111 ILE B CA 1
ATOM 2195 C C . ILE B 1 111 ? 6.285 -14.844 -14.664 1 96.75 111 ILE B C 1
ATOM 2197 O O . ILE B 1 111 ? 5.148 -14.422 -14.891 1 96.75 111 ILE B O 1
ATOM 2201 N N . SER B 1 112 ? 7.371 -14.32 -15.156 1 92.19 112 SER B N 1
ATOM 2202 C CA . SER B 1 112 ? 7.293 -13.156 -16.031 1 92.19 112 SER B CA 1
ATOM 2203 C C . SER B 1 112 ? 7.98 -13.43 -17.375 1 92.19 112 SER B C 1
ATOM 2205 O O . SER B 1 112 ? 8.844 -14.305 -17.469 1 92.19 112 SER B O 1
ATOM 2207 N N . GLY B 1 113 ? 7.57 -12.656 -18.359 1 83.19 113 GLY B N 1
ATOM 2208 C CA . GLY B 1 113 ? 8.094 -12.812 -19.703 1 83.19 113 GLY B CA 1
ATOM 2209 C C . GLY B 1 113 ? 9.547 -12.391 -19.828 1 83.19 113 GLY B C 1
ATOM 2210 O O . GLY B 1 113 ? 10.203 -12.695 -20.828 1 83.19 113 GLY B O 1
ATOM 2211 N N . ASN B 1 114 ? 10.008 -11.711 -18.875 1 83.31 114 ASN B N 1
ATOM 2212 C CA . ASN B 1 114 ? 11.406 -11.281 -18.938 1 83.31 114 ASN B CA 1
ATOM 2213 C C . ASN B 1 114 ? 12.352 -12.414 -18.547 1 83.31 114 ASN B C 1
ATOM 2215 O O . ASN B 1 114 ? 13.562 -12.195 -18.422 1 83.31 114 ASN B O 1
ATOM 2219 N N . GLY B 1 115 ? 11.742 -13.562 -18.359 1 79.75 115 GLY B N 1
ATOM 2220 C CA . GLY B 1 115 ? 12.57 -14.734 -18.125 1 79.75 115 GLY B CA 1
ATOM 2221 C C . GLY B 1 115 ? 12.883 -14.961 -16.656 1 79.75 115 GLY B C 1
ATOM 2222 O O . GLY B 1 115 ? 13.852 -15.656 -16.328 1 79.75 115 GLY B O 1
ATOM 2223 N N . GLU B 1 116 ? 12.141 -14.43 -15.859 1 89.69 116 GLU B N 1
ATOM 2224 C CA . GLU B 1 116 ? 12.461 -14.562 -14.438 1 89.69 116 GLU B CA 1
ATOM 2225 C C . GLU B 1 116 ? 11.367 -15.328 -13.695 1 89.69 116 GLU B C 1
ATOM 2227 O O . GLU B 1 116 ? 10.18 -15.172 -13.992 1 89.69 116 GLU B O 1
ATOM 2232 N N . VAL B 1 117 ? 11.789 -16.281 -12.922 1 96.25 117 VAL B N 1
ATOM 2233 C CA . VAL B 1 117 ? 10.945 -16.906 -11.906 1 96.25 117 VAL B CA 1
ATOM 2234 C C . VAL B 1 117 ? 11.281 -16.344 -10.531 1 96.25 117 VAL B C 1
ATOM 2236 O O . VAL B 1 117 ? 12.414 -16.5 -10.055 1 96.25 117 VAL B O 1
ATOM 2239 N N . MET B 1 118 ? 10.305 -15.672 -9.906 1 95.44 118 MET B N 1
ATOM 2240 C CA . MET B 1 118 ? 10.562 -15.016 -8.625 1 95.44 118 MET B CA 1
ATOM 2241 C C . MET B 1 118 ? 9.789 -15.695 -7.5 1 95.44 118 MET B C 1
ATOM 2243 O O . MET B 1 118 ? 8.648 -16.125 -7.695 1 95.44 118 MET B O 1
ATOM 2247 N N . GLU B 1 119 ? 10.422 -15.766 -6.441 1 95.5 119 GLU B N 1
ATOM 2248 C CA . GLU B 1 119 ? 9.773 -16.188 -5.203 1 95.5 119 GLU B CA 1
ATOM 2249 C C . GLU B 1 119 ? 9.578 -15.016 -4.254 1 95.5 119 GLU B C 1
ATOM 2251 O O . GLU B 1 119 ? 10.367 -14.07 -4.25 1 95.5 119 GLU B O 1
ATOM 2256 N N . PRO B 1 120 ? 8.484 -15.109 -3.518 1 93.81 120 PRO B N 1
ATOM 2257 C CA . PRO B 1 120 ? 8.32 -14.016 -2.547 1 93.81 120 PRO B CA 1
ATOM 2258 C C . PRO B 1 120 ? 9.422 -14.008 -1.49 1 93.81 120 PRO B C 1
ATOM 2260 O O . PRO B 1 120 ? 9.93 -15.062 -1.105 1 93.81 120 PRO B O 1
ATOM 2263 N N . GLN B 1 121 ? 9.891 -12.727 -1.212 1 83.94 121 GLN B N 1
ATOM 2264 C CA . GLN B 1 121 ? 10.852 -12.602 -0.124 1 83.94 121 GLN B CA 1
ATOM 2265 C C . GLN B 1 121 ? 10.227 -12.977 1.215 1 83.94 121 GLN B C 1
ATOM 2267 O O . GLN B 1 121 ? 10.859 -13.633 2.043 1 83.94 121 GLN B O 1
ATOM 2272 N N . GLU B 1 122 ? 9.117 -12.508 1.264 1 89.75 122 GLU B N 1
ATOM 2273 C CA . GLU B 1 122 ? 8.305 -12.93 2.398 1 89.75 122 GLU B CA 1
ATOM 2274 C C . GLU B 1 122 ? 7.062 -13.695 1.937 1 89.75 122 GLU B C 1
ATOM 2276 O O . GLU B 1 122 ? 7.023 -14.203 0.813 1 89.75 122 GLU B O 1
ATOM 2281 N N . ASP B 1 123 ? 6.156 -14.234 2.748 1 94.44 123 ASP B N 1
ATOM 2282 C CA . ASP B 1 123 ? 5.074 -15.18 2.488 1 94.44 123 ASP B CA 1
ATOM 2283 C C . ASP B 1 123 ? 3.906 -14.5 1.778 1 94.44 123 ASP B C 1
ATOM 2285 O O . ASP B 1 123 ? 2.758 -14.93 1.909 1 94.44 123 ASP B O 1
ATOM 2289 N N . ALA B 1 124 ? 4.348 -13.383 1.001 1 98.06 124 ALA B N 1
ATOM 2290 C CA . ALA B 1 124 ? 3.332 -12.734 0.175 1 98.06 124 ALA B CA 1
ATOM 2291 C C . ALA B 1 124 ? 3.939 -12.195 -1.117 1 98.06 124 ALA B C 1
ATOM 2293 O O . ALA B 1 124 ? 5.113 -11.828 -1.15 1 98.06 124 ALA B O 1
ATOM 2294 N N . ILE B 1 125 ? 3.215 -12.141 -2.156 1 97.75 125 ILE B N 1
ATOM 2295 C CA . ILE B 1 125 ? 3.598 -11.562 -3.438 1 97.75 125 ILE B CA 1
ATOM 2296 C C . ILE B 1 125 ? 2.35 -11.094 -4.184 1 97.75 125 ILE B C 1
ATOM 2298 O O . ILE B 1 125 ? 1.305 -11.75 -4.129 1 97.75 125 ILE B O 1
ATOM 2302 N N . ALA B 1 126 ? 2.469 -9.945 -4.824 1 97 126 ALA B N 1
ATOM 2303 C CA . ALA B 1 126 ? 1.294 -9.391 -5.492 1 97 126 ALA B CA 1
ATOM 2304 C C . ALA B 1 126 ? 1.659 -8.828 -6.863 1 97 126 ALA B C 1
ATOM 2306 O O . ALA B 1 126 ? 2.799 -8.414 -7.09 1 97 126 ALA B O 1
ATOM 2307 N N . ILE B 1 127 ? 0.711 -8.875 -7.73 1 94.88 127 ILE B N 1
ATOM 2308 C CA . ILE B 1 127 ? 0.892 -8.312 -9.062 1 94.88 127 ILE B CA 1
ATOM 2309 C C . ILE B 1 127 ? -0.354 -7.531 -9.469 1 94.88 127 ILE B C 1
ATOM 2311 O O . ILE B 1 127 ? -1.426 -7.715 -8.883 1 94.88 127 ILE B O 1
ATOM 2315 N N . GLY B 1 128 ? -0.156 -6.668 -10.484 1 92.19 128 GLY B N 1
ATOM 2316 C CA . GLY B 1 128 ? -1.258 -5.855 -10.977 1 92.19 128 GLY B CA 1
ATOM 2317 C C . GLY B 1 128 ? -1.26 -4.449 -10.406 1 92.19 128 GLY B C 1
ATOM 2318 O O . GLY B 1 128 ? -0.42 -4.109 -9.57 1 92.19 128 GLY B O 1
ATOM 2319 N N . SER B 1 129 ? -2.297 -3.656 -10.758 1 90.38 129 SER B N 1
ATOM 2320 C CA . SER B 1 129 ? -2.354 -2.232 -10.445 1 90.38 129 SER B CA 1
ATOM 2321 C C . SER B 1 129 ? -2.475 -2.004 -8.938 1 90.38 129 SER B C 1
ATOM 2323 O O . SER B 1 129 ? -1.951 -1.021 -8.414 1 90.38 129 SER B O 1
ATOM 2325 N N . GLY B 1 130 ? -3.199 -2.875 -8.312 1 94.06 130 GLY B N 1
ATOM 2326 C CA . GLY B 1 130 ? -3.371 -2.777 -6.871 1 94.06 130 GLY B CA 1
ATOM 2327 C C . GLY B 1 130 ? -2.381 -3.625 -6.098 1 94.06 130 GLY B C 1
ATOM 2328 O O . GLY B 1 130 ? -2.416 -3.656 -4.863 1 94.06 130 GLY B O 1
ATOM 2329 N N . GLY B 1 131 ? -1.536 -4.242 -6.816 1 95.38 131 GLY B N 1
ATOM 2330 C CA . GLY B 1 131 ? -0.611 -5.207 -6.238 1 95.38 131 GLY B CA 1
ATOM 2331 C C . GLY B 1 131 ? 0.21 -4.633 -5.098 1 95.38 131 GLY B C 1
ATOM 2332 O O . GLY B 1 131 ? 0.212 -5.184 -3.992 1 95.38 131 GLY B O 1
ATOM 2333 N N . PRO B 1 132 ? 0.853 -3.482 -5.387 1 96.06 132 PRO B N 1
ATOM 2334 C CA . PRO B 1 132 ? 1.715 -2.932 -4.336 1 96.06 132 PRO B CA 1
ATOM 2335 C C . PRO B 1 132 ? 0.944 -2.572 -3.068 1 96.06 132 PRO B C 1
ATOM 2337 O O . PRO B 1 132 ? 1.476 -2.697 -1.963 1 96.06 132 PRO B O 1
ATOM 2340 N N . TYR B 1 133 ? -0.308 -2.17 -3.186 1 97.12 133 TYR B N 1
ATOM 2341 C CA . TYR B 1 133 ? -1.125 -1.861 -2.018 1 97.12 133 TYR B CA 1
ATOM 2342 C C . TYR B 1 133 ? -1.494 -3.131 -1.258 1 97.12 133 TYR B C 1
ATOM 2344 O O . TYR B 1 133 ? -1.404 -3.176 -0.029 1 97.12 133 TYR B O 1
ATOM 2352 N N . ALA B 1 134 ? -1.918 -4.102 -2.049 1 97.88 134 ALA B N 1
ATOM 2353 C CA . ALA B 1 134 ? -2.236 -5.391 -1.448 1 97.88 134 ALA B CA 1
ATOM 2354 C C . ALA B 1 134 ? -1.022 -5.98 -0.736 1 97.88 134 ALA B C 1
ATOM 2356 O O . ALA B 1 134 ? -1.143 -6.523 0.365 1 97.88 134 ALA B O 1
ATOM 2357 N N . TYR B 1 135 ? 0.082 -5.863 -1.382 1 98.25 135 TYR B N 1
ATOM 2358 C CA . TYR B 1 135 ? 1.323 -6.371 -0.809 1 98.25 135 TYR B CA 1
ATOM 2359 C C . TYR B 1 135 ? 1.652 -5.66 0.499 1 98.25 135 TYR B C 1
ATOM 2361 O O . TYR B 1 135 ? 1.987 -6.305 1.495 1 98.25 135 TYR B O 1
ATOM 2369 N N . ALA B 1 136 ? 1.596 -4.336 0.541 1 98.56 136 ALA B N 1
ATOM 2370 C CA . ALA B 1 136 ? 1.88 -3.559 1.743 1 98.56 136 ALA B CA 1
ATOM 2371 C C . ALA B 1 136 ? 0.97 -3.977 2.895 1 98.56 136 ALA B C 1
ATOM 2373 O O . ALA B 1 136 ? 1.436 -4.188 4.016 1 98.56 136 ALA B O 1
ATOM 2374 N N . ALA B 1 137 ? -0.291 -4.102 2.605 1 98.69 137 ALA B N 1
ATOM 2375 C CA . ALA B 1 137 ? -1.258 -4.512 3.619 1 98.69 137 ALA B CA 1
ATOM 2376 C C . ALA B 1 137 ? -0.971 -5.93 4.109 1 98.69 137 ALA B C 1
ATOM 2378 O O . ALA B 1 137 ? -1.016 -6.199 5.312 1 98.69 137 ALA B O 1
ATOM 2379 N N . ALA B 1 138 ? -0.701 -6.812 3.174 1 98.81 138 ALA B N 1
ATOM 2380 C CA . ALA B 1 138 ? -0.416 -8.195 3.527 1 98.81 138 ALA B CA 1
ATOM 2381 C C . ALA B 1 138 ? 0.815 -8.297 4.422 1 98.81 138 ALA B C 1
ATOM 2383 O O . ALA B 1 138 ? 0.819 -9.039 5.406 1 98.81 138 ALA B O 1
ATOM 2384 N N . MET B 1 139 ? 1.837 -7.527 4.078 1 98.56 139 MET B N 1
ATOM 2385 C CA . MET 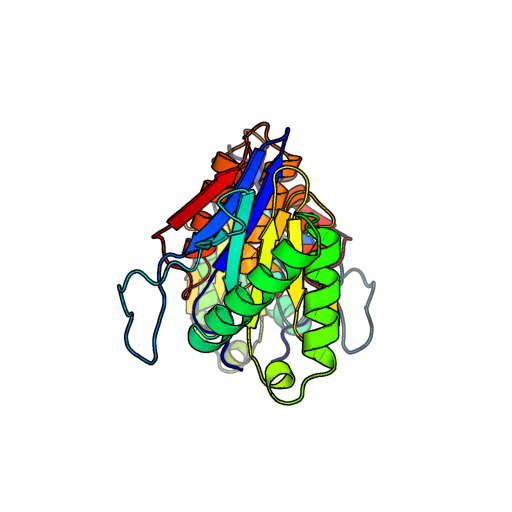B 1 139 ? 3.057 -7.531 4.883 1 98.56 139 MET B CA 1
ATOM 2386 C C . MET B 1 139 ? 2.773 -7.059 6.305 1 98.56 139 MET B C 1
ATOM 2388 O O . MET B 1 139 ? 3.291 -7.629 7.266 1 98.56 139 MET B O 1
ATOM 2392 N N . ALA B 1 140 ? 2.004 -6 6.441 1 98.81 140 ALA B N 1
ATOM 2393 C CA . ALA B 1 140 ? 1.639 -5.477 7.754 1 98.81 140 ALA B CA 1
ATOM 2394 C C . ALA B 1 140 ? 0.934 -6.543 8.594 1 98.81 140 ALA B C 1
ATOM 2396 O O . ALA B 1 140 ? 1.227 -6.703 9.781 1 98.81 140 ALA B O 1
ATOM 2397 N N . LEU B 1 141 ? 0.074 -7.289 7.98 1 98.88 141 LEU B N 1
ATOM 2398 C CA . LEU B 1 141 ? -0.7 -8.297 8.695 1 98.88 141 LEU B CA 1
ATOM 2399 C C . LEU B 1 141 ? 0.158 -9.523 9.008 1 98.88 141 LEU B C 1
ATOM 2401 O O . LEU B 1 141 ? 0.081 -10.07 10.109 1 98.88 141 LEU B O 1
ATOM 2405 N N . LEU B 1 142 ? 0.948 -9.945 8.031 1 98.56 142 LEU B N 1
ATOM 2406 C CA . LEU B 1 142 ? 1.82 -11.094 8.234 1 98.56 142 LEU B CA 1
ATOM 2407 C C . LEU B 1 142 ? 2.752 -10.875 9.422 1 98.56 142 LEU B C 1
ATOM 2409 O O . LEU B 1 142 ? 2.98 -11.789 10.219 1 98.56 142 LEU B O 1
ATOM 2413 N N . ARG B 1 143 ? 3.195 -9.633 9.609 1 98.5 143 ARG B N 1
ATOM 2414 C CA . ARG B 1 143 ? 4.246 -9.344 10.578 1 98.5 143 ARG B CA 1
ATOM 2415 C C . ARG B 1 143 ? 3.65 -9.031 11.945 1 98.5 143 ARG B C 1
ATOM 2417 O O . ARG B 1 143 ? 4.352 -9.078 12.961 1 98.5 143 ARG B O 1
ATOM 2424 N N . ASN B 1 144 ? 2.371 -8.75 12 1 98.69 144 ASN B N 1
ATOM 2425 C CA . ASN B 1 144 ? 1.896 -8.164 13.242 1 98.69 144 ASN B CA 1
ATOM 2426 C C . ASN B 1 144 ? 0.607 -8.828 13.719 1 98.69 144 ASN B C 1
ATOM 2428 O O . ASN B 1 144 ? -0.062 -8.32 14.625 1 98.69 144 ASN B O 1
ATOM 2432 N N . THR B 1 145 ? 0.161 -9.914 13.047 1 98.69 145 THR B N 1
ATOM 2433 C CA . THR B 1 145 ? -1.023 -10.648 13.484 1 98.69 145 THR B CA 1
ATOM 2434 C C . THR B 1 145 ? -0.789 -12.156 13.391 1 98.69 145 THR B C 1
ATOM 2436 O O . THR B 1 145 ? 0.222 -12.602 12.844 1 98.69 145 THR B O 1
ATOM 2439 N N . ASP B 1 146 ? -1.75 -12.883 13.969 1 98.31 146 ASP B N 1
ATOM 2440 C CA . ASP B 1 146 ? -1.741 -14.336 13.859 1 98.31 146 ASP B CA 1
ATOM 2441 C C . ASP B 1 146 ? -2.807 -14.82 12.875 1 98.31 146 ASP B C 1
ATOM 2443 O O . ASP B 1 146 ? -3.219 -15.977 12.914 1 98.31 146 ASP B O 1
ATOM 2447 N N . LEU B 1 147 ? -3.285 -13.914 12.031 1 98.56 147 LEU B N 1
ATOM 2448 C CA . LEU B 1 147 ? -4.285 -14.273 11.031 1 98.56 147 LEU B CA 1
ATOM 2449 C C . LEU B 1 147 ? -3.746 -15.336 10.078 1 98.56 147 LEU B C 1
ATOM 2451 O O . LEU B 1 147 ? -2.549 -15.359 9.789 1 98.56 147 LEU B O 1
ATOM 2455 N N . ASP B 1 148 ? -4.617 -16.156 9.617 1 97.88 148 ASP B N 1
ATOM 2456 C CA . ASP B 1 148 ? -4.152 -17.156 8.664 1 97.88 148 ASP B CA 1
ATOM 2457 C C . ASP B 1 148 ? -4.066 -16.578 7.254 1 97.88 148 ASP B C 1
ATOM 2459 O O . ASP B 1 148 ? -4.434 -15.422 7.027 1 97.88 148 ASP B O 1
ATOM 2463 N N . ALA B 1 149 ? -3.596 -17.297 6.309 1 98.06 149 ALA B N 1
ATOM 2464 C CA . ALA B 1 149 ? -3.311 -16.828 4.957 1 98.06 149 ALA B CA 1
ATOM 2465 C C . ALA B 1 149 ? -4.578 -16.328 4.273 1 98.06 149 ALA B C 1
ATOM 2467 O O . ALA B 1 149 ? -4.547 -15.328 3.557 1 98.06 149 ALA B O 1
ATOM 2468 N N . GLU B 1 150 ? -5.629 -17.094 4.48 1 98.06 150 GLU B N 1
ATOM 2469 C CA . GLU B 1 150 ? -6.895 -16.734 3.85 1 98.06 150 GLU B CA 1
ATOM 2470 C C . GLU B 1 150 ? -7.391 -15.383 4.352 1 98.06 150 GLU B C 1
ATOM 2472 O O . GLU B 1 150 ? -7.777 -14.523 3.555 1 98.06 150 GLU B O 1
ATOM 2477 N N . GLU B 1 151 ? -7.355 -15.18 5.641 1 98.44 151 GLU B N 1
ATOM 2478 C CA . GLU B 1 151 ? -7.789 -13.922 6.238 1 98.44 151 GLU B CA 1
ATOM 2479 C C . GLU B 1 151 ? -6.902 -12.766 5.785 1 98.44 151 GLU B C 1
ATOM 2481 O O . GLU B 1 151 ? -7.398 -11.68 5.473 1 98.44 151 GLU B O 1
ATOM 2486 N N . ILE B 1 152 ? -5.652 -13 5.824 1 98.62 152 ILE B N 1
ATOM 2487 C CA . ILE B 1 152 ? -4.707 -11.969 5.41 1 98.62 152 ILE B CA 1
ATOM 2488 C C . ILE B 1 152 ? -4.98 -11.562 3.965 1 98.62 152 ILE B C 1
ATOM 2490 O O . ILE B 1 152 ? -5.062 -10.375 3.65 1 98.62 152 ILE B O 1
ATOM 2494 N N . ALA B 1 153 ? -5.152 -12.539 3.105 1 98.19 153 ALA B N 1
ATOM 2495 C CA . ALA B 1 153 ? -5.387 -12.266 1.688 1 98.19 153 ALA B CA 1
ATOM 2496 C C . ALA B 1 153 ? -6.664 -11.461 1.489 1 98.19 153 ALA B C 1
ATOM 2498 O O . ALA B 1 153 ? -6.672 -10.469 0.755 1 98.19 153 ALA B O 1
ATOM 2499 N N . GLN B 1 154 ? -7.664 -11.891 2.152 1 97.31 154 GLN B N 1
ATOM 2500 C CA . GLN B 1 154 ? -8.961 -11.219 2.027 1 97.31 154 GLN B CA 1
ATOM 2501 C C . GLN B 1 154 ? -8.875 -9.773 2.5 1 97.31 154 GLN B C 1
ATOM 2503 O O . GLN B 1 154 ? -9.359 -8.867 1.818 1 97.31 154 GLN B O 1
ATOM 2508 N N . LYS B 1 155 ? -8.336 -9.578 3.604 1 98.12 155 LYS B N 1
ATOM 2509 C CA . LYS B 1 155 ? -8.266 -8.242 4.188 1 98.12 155 LYS B CA 1
ATOM 2510 C C . LYS B 1 155 ? -7.332 -7.34 3.387 1 98.12 155 LYS B C 1
ATOM 2512 O O . LYS B 1 155 ? -7.625 -6.16 3.188 1 98.12 155 LYS B O 1
ATOM 2517 N N . ALA B 1 156 ? -6.254 -7.887 2.947 1 98.38 156 ALA B N 1
ATOM 2518 C CA . ALA B 1 156 ? -5.266 -7.109 2.203 1 98.38 156 ALA B CA 1
ATOM 2519 C C . ALA B 1 156 ? -5.82 -6.668 0.854 1 98.38 156 ALA B C 1
ATOM 2521 O O . ALA B 1 156 ? -5.652 -5.512 0.455 1 98.38 156 ALA B O 1
ATOM 2522 N N . ILE B 1 157 ? -6.512 -7.523 0.125 1 96.56 157 ILE B N 1
ATOM 2523 C CA . ILE B 1 157 ? -7.004 -7.164 -1.201 1 96.56 157 ILE B CA 1
ATOM 2524 C C . ILE B 1 157 ? -8.156 -6.176 -1.071 1 96.56 157 ILE B C 1
ATOM 2526 O O . ILE B 1 157 ? -8.328 -5.297 -1.918 1 96.56 157 ILE B O 1
ATOM 2530 N N . LYS B 1 158 ? -8.891 -6.316 -0.034 1 96.31 158 LYS B N 1
ATOM 2531 C CA . LYS B 1 158 ? -9.945 -5.34 0.219 1 96.31 158 LYS B CA 1
ATOM 2532 C C . LYS B 1 158 ? -9.367 -3.939 0.405 1 96.31 158 LYS B C 1
ATOM 2534 O O . LYS B 1 158 ? -9.883 -2.969 -0.151 1 96.31 158 LYS B O 1
ATOM 2539 N N . ILE B 1 159 ? -8.352 -3.859 1.161 1 96.88 159 ILE B N 1
ATOM 2540 C CA . ILE B 1 159 ? -7.684 -2.578 1.375 1 96.88 159 ILE B CA 1
ATOM 2541 C C . ILE B 1 159 ? -7.16 -2.041 0.046 1 96.88 159 ILE B C 1
ATOM 2543 O O . ILE B 1 159 ? -7.293 -0.85 -0.245 1 96.88 159 ILE B O 1
ATOM 2547 N N . ALA B 1 160 ? -6.559 -2.939 -0.722 1 96.44 160 ALA B N 1
ATOM 2548 C CA . ALA B 1 160 ? -6.094 -2.529 -2.043 1 96.44 160 ALA B CA 1
ATOM 2549 C C . ALA B 1 160 ? -7.234 -1.955 -2.875 1 96.44 160 ALA B C 1
ATOM 2551 O O . ALA B 1 160 ? -7.055 -0.969 -3.594 1 96.44 160 ALA B O 1
ATOM 2552 N N . GLY B 1 161 ? -8.391 -2.545 -2.797 1 92.69 161 GLY B N 1
ATOM 2553 C CA . GLY B 1 161 ? -9.555 -2.084 -3.543 1 92.69 161 GLY B CA 1
ATOM 2554 C C . GLY B 1 161 ? -10.031 -0.711 -3.109 1 92.69 161 GLY B C 1
ATOM 2555 O O . GLY B 1 161 ? -10.641 0.016 -3.896 1 92.69 161 GLY B O 1
ATOM 2556 N N . GLU B 1 162 ? -9.781 -0.322 -1.917 1 93.56 162 GLU B N 1
ATOM 2557 C CA . GLU B 1 162 ? -10.156 0.987 -1.396 1 93.56 162 GLU B CA 1
ATOM 2558 C C . GLU B 1 162 ? -9.211 2.076 -1.891 1 93.56 162 GLU B C 1
ATOM 2560 O O . GLU B 1 162 ? -9.539 3.262 -1.844 1 93.56 162 GLU B O 1
ATOM 2565 N N . ILE B 1 163 ? -8.055 1.646 -2.287 1 93.19 163 ILE B N 1
ATOM 2566 C CA . ILE B 1 163 ? -7.012 2.6 -2.648 1 93.19 163 ILE B CA 1
ATOM 2567 C C . ILE B 1 163 ? -6.891 2.676 -4.168 1 93.19 163 ILE B C 1
ATOM 2569 O O . ILE B 1 163 ? -6.844 3.77 -4.738 1 93.19 163 ILE B O 1
ATOM 2573 N N . CYS B 1 164 ? -6.945 1.499 -4.762 1 90.5 164 CYS B N 1
ATOM 2574 C CA . CYS B 1 164 ? -6.742 1.401 -6.203 1 90.5 164 CYS B CA 1
ATOM 2575 C C . CYS B 1 164 ? -8.07 1.437 -6.945 1 90.5 164 CYS B C 1
ATOM 2577 O O . CYS B 1 164 ? -8.883 0.516 -6.824 1 90.5 164 CYS B O 1
ATOM 2579 N N . ILE B 1 165 ? -8.164 2.34 -7.797 1 82.56 165 ILE B N 1
ATOM 2580 C CA . ILE B 1 165 ? -9.438 2.561 -8.469 1 82.56 165 ILE B CA 1
ATOM 2581 C C . ILE B 1 165 ? -9.688 1.45 -9.484 1 82.56 165 ILE B C 1
ATOM 2583 O O . ILE B 1 165 ? -10.805 1.285 -9.977 1 82.56 165 ILE B O 1
ATOM 2587 N N . TYR B 1 166 ? -8.734 0.708 -9.773 1 82.12 166 TYR B N 1
ATOM 2588 C CA . TYR B 1 166 ? -8.875 -0.362 -10.758 1 82.12 166 TYR B CA 1
ATOM 2589 C C . TYR B 1 166 ? -9.141 -1.697 -10.07 1 82.12 166 TYR B C 1
ATOM 2591 O O . TYR B 1 166 ? -9.375 -2.709 -10.734 1 82.12 166 TYR B O 1
ATOM 2599 N N . THR B 1 167 ? -9.047 -1.711 -8.75 1 82.81 167 THR B N 1
ATOM 2600 C CA . THR B 1 167 ? -9.297 -2.922 -7.973 1 82.81 167 THR B CA 1
ATOM 2601 C C . THR B 1 167 ? -10.703 -2.908 -7.383 1 82.81 167 THR B C 1
ATOM 2603 O O . THR B 1 167 ? -11.07 -1.978 -6.668 1 82.81 167 THR B O 1
ATOM 2606 N N . ASN B 1 168 ? -11.422 -3.883 -7.742 1 78.5 168 ASN B N 1
ATOM 2607 C CA . ASN B 1 168 ? -12.789 -3.904 -7.23 1 78.5 168 ASN B CA 1
ATOM 2608 C C . ASN B 1 168 ? -12.906 -4.793 -5.992 1 78.5 168 ASN B C 1
ATOM 2610 O O . ASN B 1 168 ? -11.93 -5.418 -5.578 1 78.5 168 ASN B O 1
ATOM 2614 N N . ASP B 1 169 ? -14.117 -4.785 -5.441 1 77.81 169 ASP B N 1
ATOM 2615 C CA . ASP B 1 169 ? -14.297 -5.461 -4.16 1 77.81 169 ASP B CA 1
ATOM 2616 C C . ASP B 1 169 ? -14.852 -6.871 -4.352 1 77.81 169 ASP B C 1
ATOM 2618 O O . ASP B 1 169 ? -15.203 -7.543 -3.383 1 77.81 169 ASP B O 1
ATOM 2622 N N . ASN B 1 170 ? -14.945 -7.289 -5.539 1 83.56 170 ASN B N 1
ATOM 2623 C CA . ASN B 1 170 ? -15.312 -8.68 -5.777 1 83.56 170 ASN B CA 1
ATOM 2624 C C . ASN B 1 170 ? -14.086 -9.594 -5.789 1 83.56 170 ASN B C 1
ATOM 2626 O O . ASN B 1 170 ? -13.312 -9.578 -6.746 1 83.56 170 ASN B O 1
ATOM 2630 N N . ILE B 1 171 ? -14.07 -10.406 -4.801 1 89.19 171 ILE B N 1
ATOM 2631 C CA . ILE B 1 171 ? -12.836 -11.156 -4.586 1 89.19 171 ILE B CA 1
ATOM 2632 C C . ILE B 1 171 ? -13.062 -12.625 -4.934 1 89.19 171 ILE B C 1
ATOM 2634 O O . ILE B 1 171 ? -14.062 -13.219 -4.523 1 89.19 171 ILE B O 1
ATOM 2638 N N . THR B 1 172 ? -12.242 -13.156 -5.777 1 91.5 172 THR B N 1
ATOM 2639 C CA . THR B 1 172 ? -12.141 -14.594 -6.023 1 91.5 172 THR B CA 1
ATOM 2640 C C . THR B 1 172 ? -10.883 -15.164 -5.375 1 91.5 172 THR B C 1
ATOM 2642 O O . THR B 1 172 ? -9.844 -14.5 -5.324 1 91.5 172 THR B O 1
ATOM 2645 N N . MET B 1 173 ? -11.055 -16.453 -4.895 1 95.06 173 MET B N 1
ATOM 2646 C CA . MET B 1 173 ? -9.93 -17 -4.148 1 95.06 173 MET B CA 1
ATOM 2647 C C . MET B 1 173 ? -9.828 -18.516 -4.34 1 95.06 173 MET B C 1
ATOM 2649 O O . MET B 1 173 ? -10.844 -19.203 -4.457 1 95.06 173 MET B O 1
ATOM 2653 N N . GLU B 1 174 ? -8.633 -18.984 -4.484 1 96.88 174 GLU B N 1
ATOM 2654 C CA . GLU B 1 174 ? -8.305 -20.406 -4.422 1 96.88 174 GLU B CA 1
ATOM 2655 C C . GLU B 1 174 ? -7.352 -20.703 -3.268 1 96.88 174 GLU B C 1
ATOM 2657 O O . GLU B 1 174 ? -6.434 -19.922 -2.996 1 96.88 174 GLU B O 1
ATOM 2662 N N . ILE B 1 175 ? -7.605 -21.859 -2.617 1 97.94 175 ILE B N 1
ATOM 2663 C CA . ILE B 1 175 ? -6.844 -22.219 -1.422 1 97.94 175 ILE B CA 1
ATOM 2664 C C . ILE B 1 175 ? -6.336 -23.641 -1.539 1 97.94 175 ILE B C 1
ATOM 2666 O O . ILE B 1 175 ? -7.066 -24.547 -1.977 1 97.94 175 ILE B O 1
ATOM 2670 N N . ILE B 1 176 ? -5.086 -23.797 -1.183 1 97.31 176 ILE B N 1
ATOM 2671 C CA . ILE B 1 176 ? -4.539 -25.141 -1.063 1 97.31 176 ILE B CA 1
ATOM 2672 C C . ILE B 1 176 ? -3.959 -25.344 0.334 1 97.31 176 ILE B C 1
ATOM 2674 O O . ILE B 1 176 ? -3.285 -24.453 0.867 1 97.31 176 ILE B O 1
ATOM 2678 N N . GLU B 1 177 ? -4.281 -26.453 0.914 1 93.56 177 GLU B N 1
ATOM 2679 C CA . GLU B 1 177 ? -3.787 -26.844 2.234 1 93.56 177 GLU B CA 1
ATOM 2680 C C . GLU B 1 177 ? -3.23 -28.266 2.225 1 93.56 177 GLU B C 1
ATOM 2682 O O . GLU B 1 177 ? -3.633 -29.094 1.402 1 93.56 177 GLU B O 1
#

InterPro domains:
  IPR001353 Proteasome, subunit alpha/beta [PF00227] (4-176)
  IPR022281 ATP-dependent protease subunit HslV [MF_00248] (5-176)
  IPR022281 ATP-dependent protease subunit HslV [PIRSF039093] (2-176)
  IPR022281 ATP-dependent protease subunit HslV [TIGR03692] (6-174)
  IPR023333 Proteasome B-type subunit [PS51476] (5-176)
  IPR023333 Proteasome B-type subunit [PTHR32194] (1-177)
  IPR029055 Nucleophile aminohydrolases, N-terminal [G3DSA:3.60.20.10] (1-177)
  IPR029055 Nucleophile aminohydrolases, N-terminal [SSF56235] (2-176)

Organism: Petrotoga mobilis (strain DSM 10674 / SJ95) (NCBI:txid403833)

Solvent-accessible surface area (backbone atoms only — not comparable to full-atom values): 17819 Å² total; per-residue (Å²): 129,81,68,58,50,24,22,27,42,36,24,45,42,94,55,27,21,26,35,33,24,28,49,57,35,66,54,85,95,39,73,37,84,53,84,57,56,47,42,47,69,36,72,95,67,59,25,39,30,32,49,30,46,43,67,71,41,42,52,53,49,49,55,52,37,47,54,32,26,59,75,42,75,68,34,62,66,57,12,52,52,53,42,25,53,49,28,61,68,34,74,76,45,59,68,46,57,41,37,39,36,41,28,37,52,86,48,56,39,38,41,36,59,89,51,45,78,42,62,50,92,53,59,46,45,48,40,45,77,17,6,65,28,19,37,29,10,32,52,38,35,68,75,63,44,87,68,51,23,63,55,37,48,54,54,12,43,48,51,13,25,75,72,24,90,48,21,50,83,45,74,40,74,45,74,39,108,128,82,67,57,52,25,24,29,41,35,23,45,42,96,56,28,22,26,35,34,23,27,50,57,34,66,53,85,95,39,73,36,82,51,83,56,57,49,43,47,69,36,72,94,68,59,25,38,30,33,49,31,46,42,67,72,41,41,53,53,48,49,55,51,38,47,53,33,25,59,76,42,74,68,35,63,68,58,13,53,51,51,42,25,52,48,27,61,68,33,73,77,46,58,67,46,56,42,36,40,36,41,28,37,52,84,47,58,39,38,40,36,59,87,49,44,78,42,61,52,91,53,59,47,46,49,40,45,76,18,6,64,28,20,37,28,10,31,50,37,36,67,76,65,44,87,68,51,23,62,57,37,48,54,54,12,44,47,51,12,24,76,71,23,90,46,20,51,84,45,74,38,75,45,77,37,108

Sequence (354 aa):
MDFHGTTILGVKRNGKTVICGDGQVTMGETIFKGNAKKVRRLGEGKVISGFAGSVADALALYERFEGKYKSSHGNLMKAAVELTKEWRMDKALRRLEALLLVADKENIFLISGNGEVMEPQEDAIAIGSGGPYAYAAAMALLRNTDLDAEEIAQKAIKIAGEICIYTNDNITMEIIEMDFHGTTILGVKRNGKTVICGDGQVTMGETIFKGNAKKVRRLGEGKVISGFAGSVADALALYERFEGKYKSSHGNLMKAAVELTKEWRMDKALRRLEALLLVADKENIFLISGNGEVMEPQEDAIAIGSGGPYAYAAAMALLRNTDLDAEEIAQKAIKIAGEICIYTNDNITMEIIE

Nearest PDB structures (foldseek):
  1m4y-assembly1_A  TM=9.387E-01  e=1.113E-26  Thermotoga maritima
  5ji3-assembly1_B  TM=9.441E-01  e=3.067E-23  Escherichia coli
  6kr1-assembly2_G  TM=9.291E-01  e=3.592E-22  Staphylococcus aureus subsp. aureus Mu50
  6kr1-assembly4_K  TM=8.854E-01  e=9.535E-20  Staphylococcus aureus subsp. aureus Mu50
  6kr1-assembly1_F  TM=8.862E-01  e=1.636E-19  Staphylococcus aureus subsp. aureus Mu50

Secondary structure (DSSP, 8-state):
----S-EEEEEEETTEEEEEEES-EEETTEEE-SS--SEEEEGGGTEEEEEEE-HHHHHHHHHHHHHHHHHTTT-HHHHHHHHHHHHHH-HHHHT--EEEEEE-SS-EEEEETTTEEE--SSSEEEEETTHHHHHHHHHHHHHH----HHHHHHHHHHHHHHH-TT--S-EEEEEE-/----S-EEEEEEETTEEEEEEES-EEETTEEE-SS--SEEEEGGGTEEEEEEE-HHHHHHHHHHHHHHHHHTTT-HHHHHHHHHHHHHH-HHHHT--EEEEEE-SS-EEEEETTTEEE--SSSEEEEETTHHHHHHHHHHHHHH----HHHHHHHHHHHHHHH-TT--S-EEEEEE-

Foldseek 3Di:
DPFALKKWKWFADDLKIKIKMFQFDDDPPRGPNDPLGQWDAADVRQKIKGKTGHSVLVVVLRVQLNVLCVVVVNDNVRSLQVSLVCLAVDPVNLPRDMWMWMDGSPFIWIHDSVSDIDGDPDRMFMDGPLGVQLRVQLVVPVVPHPDHRVVSNLVSLCRSVVVGVSGHNHMDMDMHD/DPFALKKWKWFADDLKIKIKMFQFDDDPPRGPNDPPGQWDAADVRQKIKGKTGHSVLVVVLRVQLNVLCVVVVNDNVRSLQVSLVCLAVDPVNLPRDMWMWMDGSPFIWIHDSVSDTDGDPDRMFMDTPLGVQLVVQLVVPVVPHPDHRVVSNLVSLCRSVVVGVSGHNHMDMDMHD

pLDDT: mean 89.06, std 15.0, range [29.0, 98.88]